Protein AF-A0A7J6SCQ2-F1 (afdb_monomer)

Foldseek 3Di:
DDDDDDDDDDDDDDDDDDPPDDDPPVPPDFPDQPQDDPDPLQQHADQLALFWDKDWDAAFDKFWAFQRLPAPPPRGHDCPDCQNVCHSVHHTDIDGDNHTTIFTADRRNRARPPRGDDCSSVVVVCVVVVVVVVVVVVVVVVVVVCVVVVVVVVPPPPPPVDDQLFKKKKKKKAADPPPAWKWKFKQDQVRDTPDTDTDRIDIDIDTDRDDHDIDIDIGDDPPPPDDRPDMDIDIDIRLVSDPLVVVCVVVVDDPVVSVVVSVVRVVVVVVVVVVVVVVVVVVVVVVVVVVVVVVVVVVVVVVVVVVVVVVVVVVVVVVVCVVVVVD

Secondary structure (DSSP, 8-state):
-----------------------TT-PPPP-----S-SSTTS-PPPP--SSPEEEEE-TT--EEE-SSS--SSTTB--SSSHHHHT-TT--PEEE--SS-EEEEE-SSS--TTTTB-SSHHHHHHHHH-HHHHHHHHHHHHHHHHHHHHHHHHTTTS------------EEEEE-SS----EEEEEE-TTS-EEEEEESSSEEEE----S-S--EEEEEEPTT--S--S--EEEEE-GGGGS-HHHHHHHHT--HHHHHHHHHHHHHHHHHHHHHHHHHHHHHHHHHHHHHHHHHHHHHHHHHHHHHHHHHHHHHHHHHHHHHHT--

InterPro domains:
  IPR009038 GOLD domain [PF01105] (192-321)
  IPR009038 GOLD domain [SM01190] (143-322)
  IPR015720 Transmembrane emp24 domain-containing protein [PTHR22811] (181-324)
  IPR042216 MitoNEET, CDGSH iron-sulfur domain [G3DSA:3.40.5.90] (44-93)

Mean predicted aligned error: 19.85 Å

Structure (mmCIF, N/CA/C/O backbone):
data_AF-A0A7J6SCQ2-F1
#
_entry.id   AF-A0A7J6SCQ2-F1
#
loop_
_atom_site.group_PDB
_atom_site.id
_atom_site.type_symbol
_atom_site.label_atom_id
_atom_site.label_alt_id
_atom_site.label_comp_id
_atom_site.label_asym_id
_atom_site.label_entity_id
_atom_site.label_seq_id
_atom_site.pdbx_PDB_ins_code
_atom_site.Cartn_x
_atom_site.Cartn_y
_atom_site.Cartn_z
_atom_site.occupancy
_atom_site.B_iso_or_equiv
_atom_site.auth_seq_id
_atom_site.auth_comp_id
_atom_site.auth_asym_id
_atom_site.auth_atom_id
_atom_site.pdbx_PDB_model_num
ATOM 1 N N . MET A 1 1 ? 75.388 2.394 -52.347 1.00 36.31 1 MET A N 1
ATOM 2 C CA . MET A 1 1 ? 75.751 2.614 -50.927 1.00 36.31 1 MET A CA 1
ATOM 3 C C . MET A 1 1 ? 74.432 2.572 -50.159 1.00 36.31 1 MET A C 1
ATOM 5 O O . MET A 1 1 ? 73.534 3.301 -50.547 1.00 36.31 1 MET A O 1
ATOM 9 N N . LEU A 1 2 ? 74.126 1.508 -49.404 1.00 27.62 2 LEU A N 1
ATOM 10 C CA . LEU A 1 2 ? 74.609 1.205 -48.037 1.00 27.62 2 LEU A CA 1
ATOM 11 C C . LEU A 1 2 ? 74.143 2.298 -47.049 1.00 27.62 2 LEU A C 1
ATOM 13 O O . LEU A 1 2 ? 74.552 3.438 -47.217 1.00 27.62 2 LEU A O 1
ATOM 17 N N . SER A 1 3 ? 73.126 2.046 -46.206 1.00 26.42 3 SER A N 1
ATOM 18 C CA . SER A 1 3 ? 73.150 1.342 -44.887 1.00 26.42 3 SER A CA 1
ATOM 19 C C . SER A 1 3 ? 73.540 2.312 -43.749 1.00 26.42 3 SER A C 1
ATOM 21 O O . SER A 1 3 ? 74.344 3.198 -43.996 1.00 26.42 3 SER A O 1
ATOM 23 N N . SER A 1 4 ? 73.024 2.294 -42.509 1.00 32.03 4 SER A N 1
ATOM 24 C CA . SER A 1 4 ? 72.241 1.329 -41.691 1.00 32.03 4 SER A CA 1
ATOM 25 C C . SER A 1 4 ? 71.175 2.099 -40.861 1.00 32.03 4 SER A C 1
ATOM 27 O O . SER A 1 4 ? 71.305 3.308 -40.729 1.00 32.03 4 SER A O 1
ATOM 29 N N . ALA A 1 5 ? 70.068 1.585 -40.296 1.00 34.22 5 ALA A N 1
ATOM 30 C CA . ALA A 1 5 ? 69.619 0.263 -39.812 1.00 34.22 5 ALA A CA 1
ATOM 31 C C . ALA A 1 5 ? 69.888 -0.048 -38.309 1.00 34.22 5 ALA A C 1
ATOM 33 O O . ALA A 1 5 ? 70.857 -0.718 -37.969 1.00 34.22 5 ALA A O 1
ATOM 34 N N . VAL A 1 6 ? 68.960 0.394 -37.436 1.00 33.56 6 VAL A N 1
ATOM 35 C CA . VAL A 1 6 ? 68.843 0.207 -35.958 1.00 33.56 6 VAL A CA 1
ATOM 36 C C . VAL A 1 6 ? 67.336 0.389 -35.613 1.00 33.56 6 VAL A C 1
ATOM 38 O O . VAL A 1 6 ? 66.765 1.339 -36.133 1.00 33.56 6 VAL A O 1
ATOM 41 N N . GLN A 1 7 ? 66.516 -0.423 -34.909 1.00 30.47 7 GLN A N 1
ATOM 42 C CA . GLN A 1 7 ? 66.582 -1.656 -34.077 1.00 30.47 7 GLN A CA 1
ATOM 43 C C . GLN A 1 7 ? 66.988 -1.472 -32.585 1.00 30.47 7 GLN A C 1
ATOM 45 O O . GLN A 1 7 ? 67.939 -0.766 -32.311 1.00 30.47 7 GLN A O 1
ATOM 50 N N . LYS A 1 8 ? 66.355 -2.087 -31.559 1.00 32.25 8 LYS A N 1
ATOM 51 C CA . LYS A 1 8 ? 65.315 -3.150 -31.507 1.00 32.25 8 LYS A CA 1
ATOM 52 C C . LYS A 1 8 ? 64.613 -3.228 -30.124 1.00 32.25 8 LYS A C 1
ATOM 54 O O . LYS A 1 8 ? 65.230 -2.909 -29.116 1.00 32.25 8 LYS A O 1
ATOM 59 N N . SER A 1 9 ? 63.445 -3.891 -30.075 1.00 29.12 9 SER A N 1
ATOM 60 C CA . SER A 1 9 ? 62.796 -4.477 -28.867 1.00 29.12 9 SER A CA 1
ATOM 61 C C . SER A 1 9 ? 62.125 -3.495 -27.870 1.00 29.12 9 SER A C 1
ATOM 63 O O . SER A 1 9 ? 62.408 -2.308 -27.905 1.00 29.12 9 SER A O 1
ATOM 65 N N . GLY A 1 10 ? 61.180 -3.908 -27.006 1.00 28.00 10 GLY A N 1
ATOM 66 C CA . GLY A 1 10 ? 60.766 -5.276 -26.637 1.00 28.00 10 GLY A CA 1
ATOM 67 C C . GLY A 1 10 ? 59.254 -5.571 -26.668 1.00 28.00 10 GLY A C 1
ATOM 68 O O . GLY A 1 10 ? 58.428 -4.694 -26.891 1.00 28.00 10 GLY A O 1
ATOM 69 N N . ARG A 1 11 ? 58.901 -6.857 -26.493 1.00 30.25 11 ARG A N 1
ATOM 70 C CA . ARG A 1 11 ? 57.540 -7.422 -26.642 1.00 30.25 11 ARG A CA 1
ATOM 71 C C . ARG A 1 11 ? 57.027 -8.053 -25.340 1.00 30.25 11 ARG A C 1
ATOM 73 O O . ARG A 1 11 ? 57.797 -8.783 -24.707 1.00 30.25 11 ARG A O 1
ATOM 80 N N . ARG A 1 12 ? 55.710 -7.965 -25.101 1.00 26.78 12 ARG A N 1
ATOM 81 C CA . ARG A 1 12 ? 54.734 -9.082 -24.909 1.00 26.78 12 ARG A CA 1
ATOM 82 C C . ARG A 1 12 ? 53.367 -8.479 -24.513 1.00 26.78 12 ARG A C 1
ATOM 84 O O . ARG A 1 12 ? 53.344 -7.519 -23.762 1.00 26.78 12 ARG A O 1
ATOM 91 N N . ALA A 1 13 ? 52.249 -8.782 -25.177 1.00 27.69 13 ALA A N 1
ATOM 92 C CA . ALA A 1 13 ? 51.517 -10.053 -25.323 1.00 27.69 13 ALA A CA 1
ATOM 93 C C . ALA A 1 13 ? 50.650 -10.408 -24.095 1.00 27.69 13 ALA A C 1
ATOM 95 O O . ALA A 1 13 ? 51.159 -10.522 -22.985 1.00 27.69 13 ALA A O 1
ATOM 96 N N . LEU A 1 14 ? 49.348 -10.607 -24.345 1.00 41.22 14 LEU A N 1
ATOM 97 C CA . LEU A 1 14 ? 48.354 -11.215 -23.442 1.00 41.22 14 LEU A CA 1
ATOM 98 C C . LEU A 1 14 ? 48.833 -12.623 -23.021 1.00 41.22 14 LEU A C 1
ATOM 100 O O . LEU A 1 14 ? 49.466 -13.288 -23.848 1.00 41.22 14 LEU A O 1
ATOM 104 N N . PRO A 1 15 ? 48.577 -13.087 -21.780 1.00 41.19 15 PRO A N 1
ATOM 105 C CA . PRO A 1 15 ? 47.226 -13.468 -21.324 1.00 41.19 15 PRO A CA 1
ATOM 106 C C . PRO A 1 15 ? 46.933 -12.963 -19.874 1.00 41.19 15 PRO A C 1
ATOM 108 O O . PRO A 1 15 ? 47.751 -12.255 -19.301 1.00 41.19 15 PRO A O 1
ATOM 111 N N . ASN A 1 16 ? 45.772 -13.144 -19.229 1.00 31.19 16 ASN A N 1
ATOM 112 C CA . ASN A 1 16 ? 45.038 -14.391 -18.987 1.00 31.19 16 ASN A CA 1
ATOM 113 C C . ASN A 1 16 ? 43.530 -14.210 -18.772 1.00 31.19 16 ASN A C 1
ATOM 115 O O . ASN A 1 16 ? 43.047 -13.187 -18.293 1.00 31.19 16 ASN A O 1
ATOM 119 N N . THR A 1 17 ? 42.807 -15.295 -19.042 1.00 36.09 17 THR A N 1
ATOM 120 C CA . THR A 1 17 ? 41.452 -15.539 -18.549 1.00 36.09 17 THR A CA 1
ATOM 121 C C . THR A 1 17 ? 41.415 -15.590 -17.023 1.00 36.09 17 THR A C 1
ATOM 123 O O . THR A 1 17 ? 42.149 -16.372 -16.420 1.00 36.09 17 THR A O 1
ATOM 126 N N . VAL A 1 18 ? 40.449 -14.904 -16.411 1.00 31.86 18 VAL A N 1
ATOM 127 C CA . VAL A 1 18 ? 39.809 -15.415 -15.191 1.00 31.86 18 VAL A CA 1
ATOM 128 C C . VAL A 1 18 ? 38.404 -15.843 -15.583 1.00 31.86 18 VAL A C 1
ATOM 130 O O . VAL A 1 18 ? 37.484 -15.030 -15.655 1.00 31.86 18 VAL A O 1
ATOM 133 N N . ALA A 1 19 ? 38.247 -17.134 -15.870 1.00 36.12 19 ALA A N 1
ATOM 134 C CA . ALA A 1 19 ? 36.935 -17.759 -15.939 1.00 36.12 19 ALA A CA 1
ATOM 135 C C . ALA A 1 19 ? 36.387 -17.851 -14.507 1.00 36.12 19 ALA A C 1
ATOM 137 O O . ALA A 1 19 ? 36.566 -18.858 -13.826 1.00 36.12 19 ALA A O 1
ATOM 138 N N . ALA A 1 20 ? 35.780 -16.759 -14.031 1.00 29.84 20 ALA A N 1
ATOM 139 C CA . ALA A 1 20 ? 35.126 -16.723 -12.732 1.00 29.84 20 ALA A CA 1
ATOM 140 C C . ALA A 1 20 ? 34.006 -17.774 -12.715 1.00 29.84 20 ALA A C 1
ATOM 142 O O . ALA A 1 20 ? 33.051 -17.711 -13.491 1.00 29.84 20 ALA A O 1
ATOM 143 N N . THR A 1 21 ? 34.193 -18.779 -11.866 1.00 28.75 21 THR A N 1
ATOM 144 C CA . THR A 1 21 ? 33.375 -19.984 -11.743 1.00 28.75 21 THR A CA 1
ATOM 145 C C . THR A 1 21 ? 31.885 -19.686 -11.566 1.00 28.75 21 THR A C 1
ATOM 147 O O . THR A 1 21 ? 31.488 -18.709 -10.932 1.00 28.75 21 THR A O 1
ATOM 150 N N . ARG A 1 22 ? 31.040 -20.577 -12.105 1.00 43.97 22 ARG A N 1
ATOM 151 C CA . ARG A 1 22 ? 29.577 -20.548 -11.934 1.00 43.97 22 ARG A CA 1
ATOM 152 C C . ARG A 1 22 ? 29.218 -20.618 -10.442 1.00 43.97 22 ARG A C 1
ATOM 154 O O . ARG A 1 22 ? 29.199 -21.701 -9.868 1.00 43.97 22 ARG A O 1
ATOM 161 N N . GLY A 1 23 ? 28.891 -19.480 -9.834 1.00 27.52 23 GLY A N 1
ATOM 162 C CA . GLY A 1 23 ? 28.237 -19.409 -8.527 1.00 27.52 23 GLY A CA 1
ATOM 163 C C . GLY A 1 23 ? 26.740 -19.146 -8.690 1.00 27.52 23 GLY A C 1
ATOM 164 O O . GLY A 1 23 ? 26.361 -18.210 -9.393 1.00 27.52 23 GLY A O 1
ATOM 165 N N . LEU A 1 24 ? 25.882 -19.923 -8.015 1.00 38.22 24 LEU A N 1
ATOM 166 C CA . LEU A 1 24 ? 24.413 -19.796 -8.116 1.00 38.22 24 LEU A CA 1
ATOM 167 C C . LEU A 1 24 ? 23.849 -18.454 -7.595 1.00 38.22 24 LEU A C 1
ATOM 169 O O . LEU A 1 24 ? 22.668 -18.180 -7.774 1.00 38.22 24 LEU A O 1
ATOM 173 N N . PHE A 1 25 ? 24.689 -17.600 -7.006 1.00 32.56 25 PHE A N 1
ATOM 174 C CA . PHE A 1 25 ? 24.323 -16.271 -6.504 1.00 32.56 25 PHE A CA 1
ATOM 175 C C . PHE A 1 25 ? 24.851 -15.113 -7.364 1.00 32.56 25 PHE A C 1
ATOM 177 O O . PHE A 1 25 ? 24.757 -13.956 -6.962 1.00 32.56 25 PHE A O 1
ATOM 184 N N . ALA A 1 26 ? 25.332 -15.386 -8.584 1.00 31.30 26 ALA A N 1
ATOM 185 C CA . ALA A 1 26 ? 25.653 -14.364 -9.587 1.00 31.30 26 ALA A CA 1
ATOM 186 C C . ALA A 1 26 ? 24.394 -13.719 -10.220 1.00 31.30 26 ALA A C 1
ATOM 188 O O . ALA A 1 26 ? 24.348 -13.452 -11.423 1.00 31.30 26 ALA A O 1
ATOM 189 N N . ALA A 1 27 ? 23.367 -13.446 -9.408 1.00 35.09 27 ALA A N 1
ATOM 190 C CA . ALA A 1 27 ? 22.278 -12.563 -9.790 1.00 35.09 27 ALA A CA 1
ATOM 191 C C . ALA A 1 27 ? 22.877 -11.182 -10.089 1.00 35.09 27 ALA A C 1
ATOM 193 O O . ALA A 1 27 ? 23.564 -10.594 -9.253 1.00 35.09 27 ALA A O 1
ATOM 194 N N . SER A 1 28 ? 22.657 -10.683 -11.306 1.00 38.16 28 SER A N 1
ATOM 195 C CA . SER A 1 28 ? 23.239 -9.425 -11.774 1.00 38.16 28 SER A CA 1
ATOM 196 C C . SER A 1 28 ? 22.957 -8.294 -10.786 1.00 38.16 28 SER A C 1
ATOM 198 O O . SER A 1 28 ? 21.786 -7.975 -10.562 1.00 38.16 28 SER A O 1
ATOM 200 N N . ALA A 1 29 ? 24.014 -7.683 -10.237 1.00 31.41 29 ALA A N 1
ATOM 201 C CA . ALA A 1 29 ? 23.892 -6.556 -9.317 1.00 31.41 29 ALA A CA 1
ATOM 202 C C . ALA A 1 29 ? 22.931 -5.506 -9.909 1.00 31.41 29 ALA A C 1
ATOM 204 O O . ALA A 1 29 ? 23.067 -5.160 -11.092 1.00 31.41 29 ALA A O 1
ATOM 205 N N . PRO A 1 30 ? 21.924 -5.047 -9.144 1.00 34.50 30 PRO A N 1
ATOM 206 C CA . PRO A 1 30 ? 20.822 -4.295 -9.713 1.00 34.50 30 PRO A CA 1
ATOM 207 C C . PRO A 1 30 ? 21.333 -2.995 -10.326 1.00 34.50 30 PRO A C 1
ATOM 209 O O . PRO A 1 30 ? 21.949 -2.171 -9.648 1.00 34.50 30 PRO A O 1
ATOM 212 N N . ARG A 1 31 ? 20.999 -2.755 -11.600 1.00 40.28 31 ARG A N 1
ATOM 213 C CA . ARG A 1 31 ? 20.938 -1.373 -12.083 1.00 40.28 31 ARG A CA 1
ATOM 214 C C . ARG A 1 31 ? 19.703 -0.768 -11.430 1.00 40.28 31 ARG A C 1
ATOM 216 O O . ARG A 1 31 ? 18.595 -0.890 -11.952 1.00 40.28 31 ARG A O 1
ATOM 223 N N . PHE A 1 32 ? 19.917 -0.183 -10.254 1.00 39.66 32 PHE A N 1
ATOM 224 C CA . PHE A 1 32 ? 18.983 0.722 -9.593 1.00 39.66 32 PHE A CA 1
ATOM 225 C C . PHE A 1 32 ? 18.386 1.693 -10.623 1.00 39.66 32 PHE A C 1
ATOM 227 O O . PHE A 1 32 ? 19.050 2.041 -11.603 1.00 39.66 32 PHE A O 1
ATOM 234 N N . THR A 1 33 ? 17.141 2.126 -10.417 1.00 41.12 33 THR A N 1
ATOM 235 C CA . THR A 1 33 ? 16.379 2.950 -11.372 1.00 41.12 33 THR A CA 1
ATOM 236 C C . THR A 1 33 ? 16.841 4.413 -11.392 1.00 41.12 33 THR A C 1
ATOM 238 O O . THR A 1 33 ? 16.084 5.327 -11.065 1.00 41.12 33 THR A O 1
ATOM 241 N N . TRP A 1 34 ? 18.101 4.614 -11.780 1.00 44.00 34 TRP A N 1
ATOM 242 C CA . TRP A 1 34 ? 18.684 5.894 -12.158 1.00 44.00 34 TRP A CA 1
ATOM 243 C C . TRP A 1 34 ? 18.185 6.252 -13.556 1.00 44.00 34 TRP A C 1
ATOM 245 O O . TRP A 1 34 ? 18.655 5.704 -14.554 1.00 44.00 34 TRP A O 1
ATOM 255 N N . THR A 1 35 ? 17.193 7.135 -13.614 1.00 45.34 35 THR A N 1
ATOM 256 C CA . THR A 1 35 ? 16.597 7.602 -14.874 1.00 45.34 35 THR A CA 1
ATOM 257 C C . THR A 1 35 ? 16.962 9.043 -15.214 1.00 45.34 35 THR A C 1
ATOM 259 O O . THR A 1 35 ? 16.499 9.554 -16.232 1.00 45.34 35 THR A O 1
ATOM 262 N N . GLU A 1 36 ? 17.804 9.671 -14.392 1.00 50.94 36 GLU A N 1
ATOM 263 C CA . GLU A 1 36 ? 18.348 11.003 -14.630 1.00 50.94 36 GLU A CA 1
ATOM 264 C C . GLU A 1 36 ? 19.812 10.958 -15.069 1.00 50.94 36 GLU A C 1
ATOM 266 O O . GLU A 1 36 ? 20.551 9.996 -14.843 1.00 50.94 36 GLU A O 1
ATOM 271 N N . ILE A 1 37 ? 20.169 12.030 -15.764 1.00 54.91 37 ILE A N 1
ATOM 272 C CA . ILE A 1 37 ? 21.407 12.269 -16.490 1.00 54.91 37 ILE A CA 1
ATOM 273 C C . ILE A 1 37 ? 22.557 12.417 -15.480 1.00 54.91 37 ILE A C 1
ATOM 275 O O . ILE A 1 37 ? 22.647 13.431 -14.797 1.00 54.91 37 ILE A O 1
ATOM 279 N N . TRP A 1 38 ? 23.448 11.424 -15.382 1.00 56.44 38 TRP A N 1
ATOM 280 C CA . TRP A 1 38 ? 24.645 11.519 -14.522 1.00 56.44 38 TRP A CA 1
ATOM 281 C C . TRP A 1 38 ? 25.698 12.491 -15.079 1.00 56.44 38 TRP A C 1
ATOM 283 O O . TRP A 1 38 ? 26.480 13.062 -14.322 1.00 56.44 38 TRP A O 1
ATOM 293 N N . TRP A 1 39 ? 25.710 12.679 -16.399 1.00 61.69 39 TRP A N 1
ATOM 294 C CA . TRP A 1 39 ? 26.566 13.608 -17.138 1.00 61.69 39 TRP A CA 1
ATOM 295 C C . TRP A 1 39 ? 25.795 14.052 -18.377 1.00 61.69 39 TRP A C 1
ATOM 297 O O . TRP A 1 39 ? 25.185 13.214 -19.035 1.00 61.69 39 TRP A O 1
ATOM 307 N N . GLU A 1 40 ? 25.847 15.338 -18.720 1.00 68.38 40 GLU A N 1
ATOM 308 C CA . GLU A 1 40 ? 25.022 15.989 -19.758 1.00 68.38 40 GLU A CA 1
ATOM 309 C C . GLU A 1 40 ? 25.049 15.312 -21.147 1.00 68.38 40 GLU A C 1
ATOM 311 O O . GLU A 1 40 ? 24.148 15.498 -21.960 1.00 68.38 40 GLU A O 1
ATOM 316 N N . HIS A 1 41 ? 26.065 14.491 -21.420 1.00 74.00 41 HIS A N 1
ATOM 317 C CA . HIS A 1 41 ? 26.255 13.788 -22.689 1.00 74.00 41 HIS A CA 1
ATOM 318 C C . HIS A 1 41 ? 25.718 12.339 -22.707 1.00 74.00 41 HIS A C 1
ATOM 320 O O . HIS A 1 41 ? 25.829 11.673 -23.738 1.00 74.00 41 HIS A O 1
ATOM 326 N N . ASP A 1 42 ? 25.157 11.822 -21.604 1.00 76.81 42 ASP A N 1
ATOM 327 C CA . ASP A 1 42 ? 24.606 10.457 -21.560 1.00 76.81 42 ASP A CA 1
ATOM 328 C C . ASP A 1 42 ? 23.277 10.371 -22.352 1.00 76.81 42 ASP A C 1
ATOM 330 O O . ASP A 1 42 ? 22.363 11.173 -22.134 1.00 76.81 42 ASP A O 1
ATOM 334 N N . PRO A 1 43 ? 23.116 9.410 -23.284 1.00 78.62 43 PRO A N 1
ATOM 335 C CA . PRO A 1 43 ? 22.019 9.434 -24.249 1.00 78.62 43 PRO A CA 1
ATOM 336 C C . PRO A 1 43 ? 20.677 9.001 -23.639 1.00 78.62 43 PRO A C 1
ATOM 338 O O . PRO A 1 43 ? 20.420 7.817 -23.395 1.00 78.62 43 PRO A O 1
ATOM 341 N N . THR A 1 44 ? 19.775 9.964 -23.443 1.00 81.88 44 THR A N 1
ATOM 342 C CA . THR A 1 44 ? 18.452 9.755 -22.833 1.00 81.88 44 THR A CA 1
ATOM 343 C C . THR A 1 44 ? 17.432 9.159 -23.818 1.00 81.88 44 THR A C 1
ATOM 345 O O . THR A 1 44 ? 17.129 9.761 -24.851 1.00 81.88 44 THR A O 1
ATOM 348 N N . PRO A 1 45 ? 16.872 7.958 -23.559 1.00 88.62 45 PRO A N 1
ATOM 349 C CA . PRO A 1 45 ? 15.890 7.358 -24.454 1.00 88.62 45 PRO A CA 1
ATOM 350 C C . PRO A 1 45 ? 14.510 7.993 -24.255 1.00 88.62 45 PRO A C 1
ATOM 352 O O . PRO A 1 45 ? 14.024 8.121 -23.124 1.00 88.62 45 PRO A O 1
ATOM 355 N N . LYS A 1 46 ? 13.835 8.318 -25.362 1.00 89.12 46 LYS A N 1
ATOM 356 C CA . LYS A 1 46 ? 12.460 8.820 -25.345 1.00 89.12 46 LYS A CA 1
ATOM 357 C C . LYS A 1 46 ? 11.534 7.761 -24.736 1.00 89.12 46 LYS A C 1
ATOM 359 O O . LYS A 1 46 ? 11.622 6.574 -25.053 1.00 89.12 46 LYS A O 1
ATOM 364 N N . VAL A 1 47 ? 10.619 8.178 -23.865 1.00 90.56 47 VAL A N 1
ATOM 365 C CA . VAL A 1 47 ? 9.547 7.292 -23.395 1.00 90.56 47 VAL A CA 1
ATOM 366 C C . VAL A 1 47 ? 8.542 7.124 -24.531 1.00 90.56 47 VAL A C 1
ATOM 368 O O . VAL A 1 47 ? 7.922 8.099 -24.944 1.00 90.56 47 VAL A O 1
ATOM 371 N N . ALA A 1 48 ? 8.376 5.894 -25.025 1.00 91.75 48 ALA A N 1
ATOM 372 C CA . ALA A 1 48 ? 7.309 5.574 -25.972 1.00 91.75 48 ALA A CA 1
ATOM 373 C C . ALA A 1 48 ? 5.959 5.454 -25.245 1.00 91.75 48 ALA A C 1
ATOM 375 O O . ALA A 1 48 ? 4.978 6.067 -25.647 1.00 91.75 48 ALA A O 1
ATOM 376 N N . GLN A 1 49 ? 5.931 4.710 -24.133 1.00 90.94 49 GLN A N 1
ATOM 377 C CA . GLN A 1 49 ? 4.791 4.645 -23.214 1.00 90.94 49 GLN A CA 1
ATOM 378 C C . GLN A 1 49 ? 5.212 4.138 -21.824 1.00 90.94 49 GLN A C 1
ATOM 380 O O . GLN A 1 49 ? 6.237 3.472 -21.667 1.00 90.94 49 GLN A O 1
ATOM 385 N N . TYR A 1 50 ? 4.371 4.385 -20.819 1.00 89.62 50 TYR A N 1
ATOM 386 C CA . TYR A 1 50 ? 4.572 3.957 -19.427 1.00 89.62 50 TYR A CA 1
ATOM 387 C C . TYR A 1 50 ? 4.030 2.547 -19.101 1.00 89.62 50 TYR A C 1
ATOM 389 O O . TYR A 1 50 ? 3.953 2.156 -17.938 1.00 89.62 50 TYR A O 1
ATOM 397 N N . ARG A 1 51 ? 3.666 1.751 -20.114 1.00 91.88 51 ARG A N 1
ATOM 398 C CA . ARG A 1 51 ? 3.115 0.387 -19.975 1.00 91.88 51 ARG A CA 1
ATOM 399 C C . ARG A 1 51 ? 3.946 -0.619 -20.795 1.00 91.88 51 ARG A C 1
ATOM 401 O O . ARG A 1 51 ? 4.619 -0.204 -21.743 1.00 91.88 51 ARG A O 1
ATOM 408 N N . PRO A 1 52 ? 3.956 -1.924 -20.463 1.00 94.56 52 PRO A N 1
ATOM 409 C CA . PRO A 1 52 ? 4.579 -2.925 -21.327 1.00 94.56 52 PRO A CA 1
ATOM 410 C C . PRO A 1 52 ? 3.904 -2.984 -22.703 1.00 94.56 52 PRO A C 1
ATOM 412 O O . PRO A 1 52 ? 2.708 -2.724 -22.823 1.00 94.56 52 PRO A O 1
ATOM 415 N N . TYR A 1 53 ? 4.662 -3.372 -23.726 1.00 94.75 53 TYR A N 1
ATOM 416 C CA . TYR A 1 53 ? 4.099 -3.876 -24.978 1.00 94.75 53 TYR A CA 1
ATOM 417 C C . TYR A 1 53 ? 3.886 -5.385 -24.851 1.00 94.75 53 TYR A C 1
ATOM 419 O O . TYR A 1 53 ? 4.806 -6.104 -24.455 1.00 94.75 53 TYR A O 1
ATOM 427 N N . VAL A 1 54 ? 2.681 -5.852 -25.172 1.00 95.75 54 VAL A N 1
ATOM 428 C CA . VAL A 1 54 ? 2.340 -7.278 -25.231 1.00 95.75 54 VAL A CA 1
ATOM 429 C C . VAL A 1 54 ? 2.638 -7.768 -26.645 1.00 95.75 54 VAL A C 1
ATOM 431 O O . VAL A 1 54 ? 2.099 -7.216 -27.602 1.00 95.75 54 VAL A O 1
ATOM 434 N N . CYS A 1 55 ? 3.502 -8.772 -26.801 1.00 94.00 55 CYS A N 1
ATOM 435 C CA . CYS A 1 55 ? 3.819 -9.337 -28.114 1.00 94.00 55 CYS A CA 1
ATOM 436 C C . CYS A 1 55 ? 3.923 -10.862 -28.051 1.00 94.00 55 CYS A C 1
ATOM 438 O O . CYS A 1 55 ? 4.561 -11.408 -27.150 1.00 94.00 55 CYS A O 1
ATOM 440 N N . THR A 1 56 ? 3.344 -11.542 -29.037 1.00 96.19 56 THR A N 1
ATOM 441 C CA . THR A 1 56 ? 3.599 -12.965 -29.292 1.00 96.19 56 THR A CA 1
ATOM 442 C C . THR A 1 56 ? 4.948 -13.115 -29.989 1.00 96.19 56 THR A C 1
ATOM 444 O O . THR A 1 56 ? 5.258 -12.353 -30.905 1.00 96.19 56 THR A O 1
ATOM 447 N N . VAL A 1 57 ? 5.756 -14.078 -29.547 1.00 96.06 57 VAL A N 1
ATOM 448 C CA . VAL A 1 57 ? 7.074 -14.382 -30.119 1.00 96.06 57 VAL A CA 1
ATOM 449 C C . VAL A 1 57 ? 7.238 -15.876 -30.398 1.00 96.06 57 VAL A C 1
ATOM 451 O O . VAL A 1 57 ? 6.577 -16.709 -29.776 1.00 96.06 57 VAL A O 1
ATOM 454 N N . GLU A 1 58 ? 8.120 -16.214 -31.334 1.00 96.62 58 GLU A N 1
ATOM 455 C CA . GLU A 1 58 ? 8.382 -17.579 -31.815 1.00 96.62 58 GLU A CA 1
ATOM 456 C C . GLU A 1 58 ? 9.800 -18.013 -31.414 1.00 96.62 58 GLU A C 1
ATOM 458 O O . GLU A 1 58 ? 10.732 -17.227 -31.579 1.00 96.62 58 GLU A O 1
ATOM 463 N N . SER A 1 59 ? 9.972 -19.233 -30.884 1.00 95.75 59 SER A N 1
ATOM 464 C CA . SER A 1 59 ? 11.274 -19.739 -30.399 1.00 95.75 59 SER A CA 1
ATOM 465 C C . SER A 1 59 ? 12.362 -19.673 -31.482 1.00 95.75 59 SER A C 1
ATOM 467 O O . SER A 1 59 ? 12.086 -19.899 -32.659 1.00 95.75 59 SER A O 1
ATOM 469 N N . GLY A 1 60 ? 13.590 -19.312 -31.094 1.00 93.31 60 GLY A N 1
ATOM 470 C CA . GLY A 1 60 ? 14.748 -19.203 -31.994 1.00 93.31 60 GLY A CA 1
ATOM 471 C C . GLY A 1 60 ? 14.701 -18.040 -32.999 1.00 93.31 60 GLY A C 1
ATOM 472 O O . GLY A 1 60 ? 15.677 -17.796 -33.709 1.00 93.31 60 GLY A O 1
ATOM 473 N N . LYS A 1 61 ? 13.600 -17.282 -33.072 1.00 96.06 61 LYS A N 1
ATOM 474 C CA . LYS A 1 61 ? 13.477 -16.134 -33.977 1.00 96.06 61 LYS A CA 1
ATOM 475 C C . LYS A 1 61 ? 14.167 -14.906 -33.389 1.00 96.06 61 LYS A C 1
ATOM 477 O O . LYS A 1 61 ? 13.881 -14.481 -32.272 1.00 96.06 61 LYS A O 1
ATOM 482 N N . VAL A 1 62 ? 15.072 -14.306 -34.158 1.00 95.56 62 VAL A N 1
ATOM 483 C CA . VAL A 1 62 ? 15.852 -13.143 -33.716 1.00 95.56 62 VAL A CA 1
ATOM 484 C C . VAL A 1 62 ? 15.028 -11.860 -33.845 1.00 95.56 62 VAL A C 1
ATOM 486 O O . VAL A 1 62 ? 14.698 -11.437 -34.952 1.00 95.56 62 VAL A O 1
ATOM 489 N N . TYR A 1 63 ? 14.752 -11.198 -32.721 1.00 95.50 63 TYR A N 1
ATOM 490 C CA . TYR A 1 63 ? 14.066 -9.905 -32.671 1.00 95.50 63 TYR A CA 1
ATOM 491 C C . TYR A 1 63 ? 15.035 -8.758 -32.344 1.00 95.50 63 TYR A C 1
ATOM 493 O O . TYR A 1 63 ? 16.014 -8.924 -31.612 1.00 95.50 63 TYR A O 1
ATOM 501 N N . TRP A 1 64 ? 14.726 -7.559 -32.847 1.00 95.31 64 TRP A N 1
ATOM 502 C CA . TRP A 1 64 ? 15.500 -6.336 -32.610 1.00 95.31 64 TRP A CA 1
ATOM 503 C C . TRP A 1 64 ? 14.652 -5.289 -31.885 1.00 95.31 64 TRP A C 1
ATOM 505 O O . TRP A 1 64 ? 13.760 -4.672 -32.466 1.00 95.31 64 TRP A O 1
ATOM 515 N N . TRP A 1 65 ? 14.928 -5.088 -30.597 1.00 95.88 65 TRP A N 1
ATOM 516 C CA . TRP A 1 65 ? 14.186 -4.165 -29.735 1.00 95.88 65 TRP A CA 1
ATOM 517 C C . TRP A 1 65 ? 14.698 -2.723 -29.853 1.00 95.88 65 TRP A C 1
ATOM 519 O O . TRP A 1 65 ? 15.906 -2.459 -29.785 1.00 95.88 65 TRP A O 1
ATOM 529 N N . CYS A 1 66 ? 13.763 -1.777 -29.991 1.00 95.19 66 CYS A N 1
ATOM 530 C CA . CYS A 1 66 ? 14.044 -0.346 -30.080 1.00 95.19 66 CYS A CA 1
ATOM 531 C C . CYS A 1 66 ? 14.523 0.201 -28.729 1.00 95.19 66 CYS A C 1
ATOM 533 O O . CYS A 1 66 ? 13.749 0.255 -27.772 1.00 95.19 66 CYS A O 1
ATOM 535 N N . ALA A 1 67 ? 15.778 0.661 -28.676 1.00 92.00 67 ALA A N 1
ATOM 536 C CA . ALA A 1 67 ? 16.384 1.211 -27.463 1.00 92.00 67 ALA A CA 1
ATOM 537 C C . ALA A 1 67 ? 16.155 2.721 -27.257 1.00 92.00 67 ALA A C 1
ATOM 539 O O . ALA A 1 67 ? 16.038 3.145 -26.114 1.00 92.00 67 ALA A O 1
ATOM 540 N N . CYS A 1 68 ? 16.062 3.532 -28.323 1.00 91.38 68 CYS A N 1
ATOM 541 C CA . CYS A 1 68 ? 15.915 4.994 -28.189 1.00 91.38 68 CYS A CA 1
ATOM 542 C C . CYS A 1 68 ? 14.466 5.470 -27.971 1.00 91.38 68 CYS A C 1
ATOM 544 O O . CYS A 1 68 ? 14.260 6.629 -27.631 1.00 91.38 68 CYS A O 1
ATOM 546 N N . GLY A 1 69 ? 13.468 4.602 -28.185 1.00 91.94 69 GLY A N 1
ATOM 547 C CA . GLY A 1 69 ? 12.043 4.925 -28.010 1.00 91.94 69 GLY A CA 1
ATOM 548 C C . GLY A 1 69 ? 11.361 5.662 -29.165 1.00 91.94 69 GLY A C 1
ATOM 549 O O . GLY A 1 69 ? 10.172 5.935 -29.077 1.00 91.94 69 GLY A O 1
ATOM 550 N N . GLU A 1 70 ? 12.074 5.954 -30.254 1.00 92.00 70 GLU A N 1
ATOM 551 C CA . GLU A 1 70 ? 11.548 6.748 -31.380 1.00 92.00 70 GLU A CA 1
ATOM 552 C C . GLU A 1 70 ? 11.013 5.915 -32.552 1.00 92.00 70 GLU A C 1
ATOM 554 O O . GLU A 1 70 ? 10.424 6.479 -33.468 1.00 92.00 70 GLU A O 1
ATOM 559 N N . SER A 1 71 ? 11.217 4.591 -32.542 1.00 94.94 71 SER A N 1
ATOM 560 C CA . SER A 1 71 ? 10.659 3.702 -33.573 1.00 94.94 71 SER A CA 1
ATOM 561 C C . SER A 1 71 ? 9.135 3.802 -33.610 1.00 94.94 71 SER A C 1
ATOM 563 O O . SER A 1 71 ? 8.499 3.809 -32.552 1.00 94.94 71 SER A O 1
ATOM 565 N N . LYS A 1 72 ? 8.553 3.819 -34.812 1.00 93.00 72 LYS A N 1
ATOM 566 C CA . LYS A 1 72 ? 7.099 3.762 -35.022 1.00 93.00 72 LYS A CA 1
ATOM 567 C C . LYS A 1 72 ? 6.518 2.377 -34.711 1.00 93.00 72 LYS A C 1
ATOM 569 O O . LYS A 1 72 ? 5.403 2.284 -34.209 1.00 93.00 72 LYS A O 1
ATOM 574 N N . THR A 1 73 ? 7.268 1.300 -34.956 1.00 93.50 73 THR A N 1
ATOM 575 C CA . THR A 1 73 ? 6.815 -0.099 -34.811 1.00 93.50 73 THR A CA 1
ATOM 576 C C . THR A 1 73 ? 7.154 -0.691 -33.437 1.00 93.50 73 THR A C 1
ATOM 578 O O . THR A 1 73 ? 7.677 -1.801 -33.325 1.00 93.50 73 THR A O 1
ATOM 581 N N . GLN A 1 74 ? 6.885 0.056 -32.358 1.00 93.00 74 GLN A N 1
ATOM 582 C CA . GLN A 1 74 ? 7.189 -0.393 -30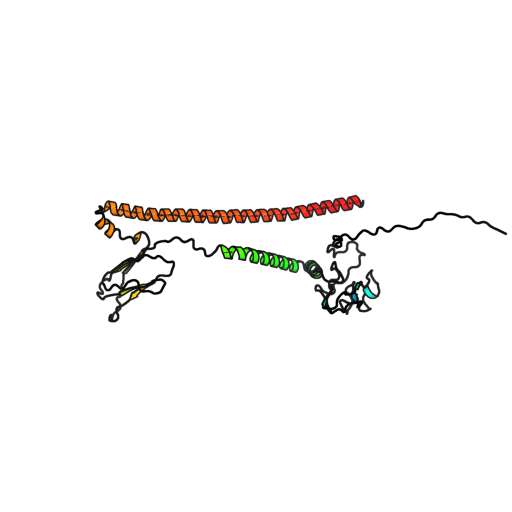.992 1.00 93.00 74 GLN A CA 1
ATOM 583 C C . GLN A 1 74 ? 6.566 -1.770 -30.677 1.00 93.00 74 GLN A C 1
ATOM 585 O O . GLN A 1 74 ? 5.421 -2.017 -31.049 1.00 93.00 74 GLN A O 1
ATOM 590 N N . PRO A 1 75 ? 7.283 -2.661 -29.960 1.00 95.12 75 PRO A N 1
ATOM 591 C CA . PRO A 1 75 ? 8.570 -2.441 -29.288 1.00 95.12 75 PRO A CA 1
ATOM 592 C C . PRO A 1 75 ? 9.808 -2.613 -30.194 1.00 95.12 75 PRO A C 1
ATOM 594 O O . PRO A 1 75 ? 10.938 -2.471 -29.714 1.00 95.12 75 PRO A O 1
ATOM 597 N N . TRP A 1 76 ? 9.614 -2.928 -31.475 1.00 95.38 76 TRP A N 1
ATOM 598 C CA . TRP A 1 76 ? 10.658 -3.293 -32.433 1.00 95.38 76 TRP A CA 1
ATOM 599 C C . TRP A 1 76 ? 11.284 -2.084 -33.142 1.00 95.38 76 TRP A C 1
ATOM 601 O O . TRP A 1 76 ? 10.885 -0.936 -32.942 1.00 95.38 76 TRP A O 1
ATOM 611 N N . VAL A 1 77 ? 12.331 -2.337 -33.927 1.00 94.62 77 VAL A N 1
ATOM 612 C CA . VAL A 1 77 ? 13.045 -1.341 -34.742 1.00 94.62 77 VAL A CA 1
ATOM 613 C C . VAL A 1 77 ? 12.378 -1.190 -36.115 1.00 94.62 77 VAL A C 1
ATOM 615 O O . VAL A 1 77 ? 12.048 -2.182 -36.755 1.00 94.62 77 VAL A O 1
ATOM 618 N N . ASP A 1 78 ? 12.224 0.052 -36.577 1.00 90.69 78 ASP A N 1
ATOM 619 C CA . ASP A 1 78 ? 11.529 0.448 -37.814 1.00 90.69 78 ASP A CA 1
ATOM 620 C C . ASP A 1 78 ? 12.468 0.873 -38.958 1.00 90.69 78 ASP A C 1
ATOM 622 O O . ASP A 1 78 ? 12.030 1.482 -39.929 1.00 90.69 78 ASP A O 1
ATOM 626 N N . GLY A 1 79 ? 13.776 0.650 -38.825 1.00 89.31 79 GLY A N 1
ATOM 627 C CA . GLY A 1 79 ? 14.787 1.134 -39.773 1.00 89.31 79 GLY A CA 1
ATOM 628 C C . GLY A 1 79 ? 15.125 2.628 -39.641 1.00 89.31 79 GLY A C 1
ATOM 629 O O . GLY A 1 79 ? 16.271 3.006 -39.889 1.00 89.31 79 GLY A O 1
ATOM 630 N N . HIS A 1 80 ? 14.192 3.465 -39.178 1.00 91.06 80 HIS A N 1
ATOM 631 C CA . HIS A 1 80 ? 14.320 4.928 -39.165 1.00 91.06 80 HIS A CA 1
ATOM 632 C C . HIS A 1 80 ? 14.749 5.534 -37.817 1.00 91.06 80 HIS A C 1
ATOM 634 O O . HIS A 1 80 ? 15.306 6.635 -37.814 1.00 91.06 80 HIS A O 1
ATOM 640 N N . CYS A 1 81 ? 14.534 4.852 -36.684 1.00 90.75 81 CYS A N 1
ATOM 641 C CA . CYS A 1 81 ? 14.941 5.341 -35.359 1.00 90.75 81 CYS A CA 1
ATOM 642 C C . CYS A 1 81 ? 16.451 5.645 -35.255 1.00 90.75 81 CYS A C 1
ATOM 644 O O . CYS A 1 81 ? 17.266 4.958 -35.882 1.00 90.75 81 CYS A O 1
ATOM 646 N N . LYS A 1 82 ? 16.861 6.554 -34.347 1.00 90.69 82 LYS A N 1
ATOM 647 C CA . LYS A 1 82 ? 18.286 6.736 -33.970 1.00 90.69 82 LYS A CA 1
ATOM 648 C C . LYS A 1 82 ? 18.964 5.405 -33.631 1.00 90.69 82 LYS A C 1
ATOM 650 O O . LYS A 1 82 ? 20.109 5.167 -34.002 1.00 90.69 82 LYS A O 1
ATOM 655 N N . CYS A 1 83 ? 18.217 4.492 -33.002 1.00 90.38 83 CYS A N 1
ATOM 656 C CA . CYS A 1 83 ? 18.672 3.142 -32.685 1.00 90.38 83 CYS A CA 1
ATOM 657 C C . CYS A 1 83 ? 19.037 2.259 -33.891 1.00 90.38 83 CYS A C 1
ATOM 659 O O . CYS A 1 83 ? 19.851 1.357 -33.731 1.00 90.38 83 CYS A O 1
ATOM 661 N N . SER A 1 84 ? 18.465 2.502 -35.070 1.00 91.75 84 SER A N 1
ATOM 662 C CA . SER A 1 84 ? 18.764 1.789 -36.316 1.00 91.75 84 SER A CA 1
ATOM 663 C C . SER A 1 84 ? 19.993 2.398 -36.983 1.00 91.75 84 SER A C 1
ATOM 665 O O . SER A 1 84 ? 20.973 1.706 -37.259 1.00 91.75 84 SER A O 1
ATOM 667 N N . LYS A 1 85 ? 19.976 3.729 -37.121 1.00 90.75 85 LYS A N 1
ATOM 668 C CA . LYS A 1 85 ? 21.054 4.535 -37.706 1.00 90.75 85 LYS A CA 1
ATOM 669 C C . LYS A 1 85 ? 22.341 4.571 -36.869 1.00 90.75 85 LYS A C 1
ATOM 671 O O . LYS A 1 85 ? 23.386 4.960 -37.374 1.00 90.75 85 LYS A O 1
ATOM 676 N N . ARG A 1 86 ? 22.273 4.129 -35.605 1.00 87.06 86 ARG A N 1
ATOM 677 C CA . ARG A 1 86 ? 23.357 4.142 -34.599 1.00 87.06 86 ARG A CA 1
ATOM 678 C C . ARG A 1 86 ? 23.779 5.555 -34.168 1.00 87.06 86 ARG A C 1
ATOM 680 O O . ARG A 1 86 ? 24.912 5.777 -33.748 1.00 87.06 86 ARG A O 1
ATOM 687 N N . GLU A 1 87 ? 22.841 6.494 -34.255 1.00 86.50 87 GLU A N 1
ATOM 688 C CA . GLU A 1 87 ? 22.997 7.900 -33.872 1.00 86.50 87 GLU A CA 1
ATOM 689 C C . GLU A 1 87 ? 22.835 8.085 -32.352 1.00 86.50 87 GLU A C 1
ATOM 691 O O . GLU A 1 87 ? 22.093 7.349 -31.694 1.00 86.50 87 GLU A O 1
ATOM 696 N N . GLY A 1 88 ? 23.509 9.092 -31.782 1.00 81.38 88 GLY A N 1
ATOM 697 C CA . GLY A 1 88 ? 23.353 9.467 -30.370 1.00 81.38 88 GLY A CA 1
ATOM 698 C C . GLY A 1 88 ? 23.651 8.331 -29.385 1.00 81.38 88 GLY A C 1
ATOM 699 O O . GLY A 1 88 ? 22.911 8.142 -28.430 1.00 81.38 88 GLY A O 1
ATOM 700 N N . GLY A 1 89 ? 24.665 7.502 -29.658 1.00 85.88 89 GLY A N 1
ATOM 701 C CA . GLY A 1 89 ? 25.071 6.380 -28.798 1.00 85.88 89 GLY A CA 1
ATOM 702 C C . GLY A 1 89 ? 24.121 5.171 -28.777 1.00 85.88 89 GLY A C 1
ATOM 703 O O . GLY A 1 89 ? 24.508 4.100 -28.301 1.00 85.88 89 GLY A O 1
ATOM 704 N N . PHE A 1 90 ? 22.905 5.282 -29.320 1.00 89.25 90 PHE A N 1
ATOM 705 C CA . PHE A 1 90 ? 21.925 4.198 -29.295 1.00 89.25 90 PHE A CA 1
ATOM 706 C C . PHE A 1 90 ? 22.286 3.054 -30.244 1.00 89.25 90 PHE A C 1
ATOM 708 O O . PHE A 1 90 ? 22.745 3.250 -31.366 1.00 89.25 90 PHE A O 1
ATOM 715 N N . ARG A 1 91 ? 22.010 1.823 -29.806 1.00 90.94 91 ARG A N 1
ATOM 716 C CA . ARG A 1 91 ? 22.124 0.597 -30.610 1.00 90.94 91 ARG A CA 1
ATOM 717 C C . ARG A 1 91 ? 20.899 -0.290 -30.365 1.00 90.94 91 ARG A C 1
ATOM 719 O O . ARG A 1 91 ? 20.342 -0.239 -29.264 1.00 90.94 91 ARG A O 1
ATOM 726 N N . PRO A 1 92 ? 20.453 -1.092 -31.345 1.00 92.81 92 PRO A N 1
ATOM 727 C CA . PRO A 1 92 ? 19.291 -1.951 -31.174 1.00 92.81 92 PRO A CA 1
ATOM 728 C C . PRO A 1 92 ? 19.694 -3.184 -30.355 1.00 92.81 92 PRO A C 1
ATOM 730 O O . PRO A 1 92 ? 20.808 -3.693 -30.502 1.00 92.81 92 PRO A O 1
ATOM 733 N N . ARG A 1 93 ? 18.815 -3.681 -29.478 1.00 92.69 93 ARG A N 1
ATOM 734 C CA . ARG A 1 93 ? 19.117 -4.895 -28.695 1.00 92.69 93 ARG A CA 1
ATOM 735 C C . ARG A 1 93 ? 18.621 -6.129 -29.443 1.00 92.69 93 ARG A C 1
ATOM 737 O O . ARG A 1 93 ? 17.415 -6.249 -29.651 1.00 92.69 93 ARG A O 1
ATOM 744 N N . ARG A 1 94 ? 19.537 -7.038 -29.809 1.00 94.81 94 ARG A N 1
ATOM 745 C CA . ARG A 1 94 ? 19.187 -8.414 -30.199 1.00 94.81 94 ARG A CA 1
ATOM 746 C C . ARG A 1 94 ? 18.523 -9.093 -29.006 1.00 94.81 94 ARG A C 1
ATOM 748 O O . ARG A 1 94 ? 19.013 -8.973 -27.883 1.00 94.81 94 ARG A O 1
ATOM 755 N N . TRP A 1 95 ? 17.438 -9.806 -29.259 1.00 94.81 95 TRP A N 1
ATOM 756 C CA . TRP A 1 95 ? 16.781 -10.662 -28.285 1.00 94.81 95 TRP A CA 1
ATOM 757 C C . TRP A 1 95 ? 16.201 -11.884 -28.983 1.00 94.81 95 TRP A C 1
ATOM 759 O O . TRP A 1 95 ? 15.755 -11.797 -30.125 1.00 94.81 95 TRP A O 1
ATOM 769 N N . GLU A 1 96 ? 16.236 -13.018 -28.301 1.00 95.88 96 GLU A N 1
ATOM 770 C CA . GLU A 1 96 ? 15.950 -14.323 -28.881 1.00 95.88 96 GLU A CA 1
ATOM 771 C C . GLU A 1 96 ? 15.208 -15.148 -27.824 1.00 95.88 96 GLU A C 1
ATOM 773 O O . GLU A 1 96 ? 15.731 -15.317 -26.718 1.00 95.88 96 GLU A O 1
ATOM 778 N N . PRO A 1 97 ? 13.966 -15.579 -28.089 1.00 94.56 97 PRO A N 1
ATOM 779 C CA . PRO A 1 97 ? 13.188 -16.359 -27.145 1.00 94.56 97 PRO A CA 1
ATOM 780 C C . PRO A 1 97 ? 13.598 -17.832 -27.185 1.00 94.56 97 PRO A C 1
ATOM 782 O O . PRO A 1 97 ? 13.608 -18.468 -28.236 1.00 94.56 97 PRO A O 1
ATOM 785 N N . GLU A 1 98 ? 13.820 -18.402 -26.008 1.00 93.19 98 GLU A N 1
ATOM 786 C CA . GLU A 1 98 ? 13.976 -19.847 -25.818 1.00 93.19 98 GLU A CA 1
ATOM 787 C C . GLU A 1 98 ? 12.660 -20.602 -26.097 1.00 93.19 98 GLU A C 1
ATOM 789 O O . GLU A 1 98 ? 12.651 -21.693 -26.667 1.00 93.19 98 GLU A O 1
ATOM 794 N N . HIS A 1 99 ? 11.515 -19.993 -25.768 1.00 94.12 99 HIS A N 1
ATOM 795 C CA . HIS A 1 99 ? 10.181 -20.573 -25.952 1.00 94.12 99 HIS A CA 1
ATOM 796 C C . HIS A 1 99 ? 9.222 -19.581 -26.613 1.00 94.12 99 HIS A C 1
ATOM 798 O O . HIS A 1 99 ? 9.220 -18.392 -26.281 1.00 94.12 99 HIS A O 1
ATOM 804 N N . SER A 1 100 ? 8.364 -20.090 -27.497 1.00 96.31 100 SER A N 1
ATOM 805 C CA . SER A 1 100 ? 7.271 -19.334 -28.107 1.00 96.31 100 SER A CA 1
ATOM 806 C C . SER A 1 100 ? 6.183 -18.943 -27.096 1.00 96.31 100 SER A C 1
ATOM 808 O O . SER A 1 100 ? 6.046 -19.544 -26.029 1.00 96.31 100 SER A O 1
ATOM 810 N N . GLY A 1 101 ? 5.386 -17.934 -27.447 1.00 95.50 101 GLY A N 1
ATOM 811 C CA . GLY A 1 101 ? 4.227 -17.476 -26.677 1.00 95.50 101 GLY A CA 1
ATOM 812 C C . GLY A 1 101 ? 4.223 -15.968 -26.432 1.00 95.50 101 GLY A C 1
ATOM 813 O O . GLY A 1 101 ? 5.019 -15.222 -26.997 1.00 95.50 101 GLY A O 1
ATOM 814 N N . VAL A 1 102 ? 3.311 -15.502 -25.579 1.00 95.88 102 VAL A N 1
ATOM 815 C CA . VAL A 1 102 ? 3.187 -14.076 -25.235 1.00 95.88 102 VAL A CA 1
ATOM 816 C C . VAL A 1 102 ? 4.306 -13.653 -24.276 1.00 95.88 102 VAL A C 1
ATOM 818 O O . VAL A 1 102 ? 4.613 -14.354 -23.307 1.00 95.88 102 VAL A O 1
ATOM 821 N N . ARG A 1 103 ? 4.923 -12.496 -24.532 1.00 94.38 103 ARG A N 1
ATOM 822 C CA . ARG A 1 103 ? 5.944 -11.866 -23.683 1.00 94.38 103 ARG A CA 1
ATOM 823 C C . ARG A 1 103 ? 5.698 -10.359 -23.553 1.00 94.38 103 ARG A C 1
ATOM 825 O O . ARG A 1 103 ? 5.088 -9.733 -24.420 1.00 94.38 103 ARG A O 1
ATOM 832 N N . LEU A 1 104 ? 6.173 -9.788 -22.444 1.00 95.19 104 LEU A N 1
ATOM 833 C CA . LEU A 1 104 ? 6.034 -8.367 -22.117 1.00 95.19 104 LEU A CA 1
ATOM 834 C C . LEU A 1 104 ? 7.359 -7.630 -22.345 1.00 95.19 104 LEU A C 1
ATOM 836 O O . LEU A 1 104 ? 8.372 -7.944 -21.713 1.00 95.19 104 LEU A O 1
ATOM 840 N N . PHE A 1 105 ? 7.340 -6.620 -23.213 1.00 95.12 105 PHE A N 1
ATOM 841 C CA . PHE A 1 105 ? 8.507 -5.813 -23.574 1.00 95.12 105 PHE A CA 1
ATOM 842 C C . PHE A 1 105 ? 8.441 -4.405 -22.985 1.00 95.12 105 PHE A C 1
ATOM 844 O O . PHE A 1 105 ? 7.375 -3.805 -22.844 1.00 95.12 105 PHE A O 1
ATOM 851 N N . CYS A 1 106 ? 9.600 -3.846 -22.647 1.00 92.94 106 CYS A N 1
ATOM 852 C CA . CYS A 1 106 ? 9.699 -2.545 -22.001 1.00 92.94 106 CYS A CA 1
ATOM 853 C C . CYS A 1 106 ? 9.330 -1.388 -22.953 1.00 92.94 106 CYS A C 1
ATOM 855 O O . CYS A 1 106 ? 10.019 -1.143 -23.953 1.00 92.94 106 CYS A O 1
ATOM 857 N N . GLY A 1 107 ? 8.270 -0.644 -22.612 1.00 91.31 107 GLY A N 1
ATOM 858 C CA . GLY A 1 107 ? 7.851 0.570 -23.323 1.00 91.31 107 GLY A CA 1
ATOM 859 C C . GLY A 1 107 ? 8.580 1.842 -22.874 1.00 91.31 107 GLY A C 1
ATOM 860 O O . GLY A 1 107 ? 8.886 2.699 -23.701 1.00 91.31 107 GLY A O 1
ATOM 861 N N . CYS A 1 108 ? 8.947 1.938 -21.590 1.00 89.81 108 CYS A N 1
ATOM 862 C CA . CYS A 1 108 ? 9.535 3.152 -21.003 1.00 89.81 108 CYS A CA 1
ATOM 863 C C . CYS A 1 108 ? 11.042 3.341 -21.287 1.00 89.81 108 CYS A C 1
ATOM 865 O O . CYS A 1 108 ? 11.625 4.364 -20.914 1.00 89.81 108 CYS A O 1
ATOM 867 N N . LYS A 1 109 ? 11.659 2.319 -21.902 1.00 90.75 109 LYS A N 1
ATOM 868 C CA . LYS A 1 109 ? 13.081 2.188 -22.276 1.00 90.75 109 LYS A CA 1
ATOM 869 C C . LYS A 1 109 ? 14.103 2.228 -21.128 1.00 90.75 109 LYS A C 1
ATOM 871 O O . LYS A 1 109 ? 15.301 2.243 -21.385 1.00 90.75 109 LYS A O 1
ATOM 876 N N . SER A 1 110 ? 13.643 2.147 -19.877 1.00 83.19 110 SER A N 1
ATOM 877 C CA . SER A 1 110 ? 14.492 2.163 -18.669 1.00 83.19 110 SER A CA 1
ATOM 878 C C . SER A 1 110 ? 14.240 0.990 -17.707 1.00 83.19 110 SER A C 1
ATOM 880 O O . SER A 1 110 ? 14.652 1.041 -16.553 1.00 83.19 110 SER A O 1
ATOM 882 N N . CYS A 1 111 ? 13.583 -0.087 -18.152 1.00 84.25 111 CYS A N 1
ATOM 883 C CA . CYS A 1 111 ? 13.454 -1.311 -17.352 1.00 84.25 111 CYS A CA 1
ATOM 884 C C . CYS A 1 111 ? 14.836 -1.953 -17.151 1.00 84.25 111 CYS A C 1
ATOM 886 O O . CYS A 1 111 ? 15.591 -2.075 -18.119 1.00 84.25 111 CYS A O 1
ATOM 888 N N . PHE A 1 112 ? 15.161 -2.413 -15.941 1.00 80.12 112 PHE A N 1
ATOM 889 C CA . PHE 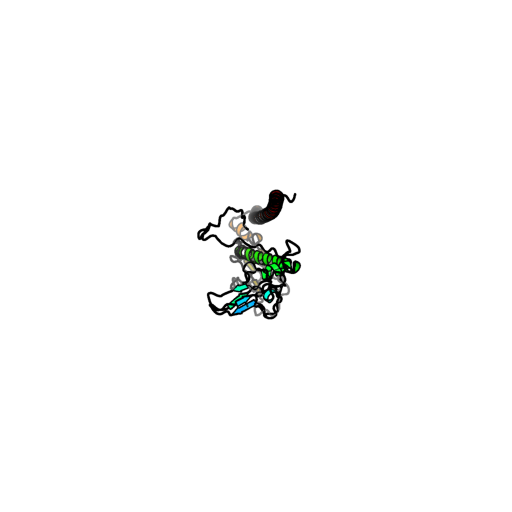A 1 112 ? 16.469 -3.024 -15.653 1.00 80.12 112 PHE A CA 1
ATOM 890 C C . PHE A 1 112 ? 16.758 -4.228 -16.571 1.00 80.12 112 PHE A C 1
ATOM 892 O O . PHE A 1 112 ? 17.829 -4.301 -17.173 1.00 80.12 112 PHE A O 1
ATOM 899 N N . SER A 1 113 ? 15.771 -5.104 -16.775 1.00 83.19 113 SER A N 1
ATOM 900 C CA . SER A 1 113 ? 15.867 -6.280 -17.652 1.00 83.19 113 SER A CA 1
ATOM 901 C C . SER A 1 113 ? 15.620 -5.991 -19.145 1.00 83.19 113 SER A C 1
ATOM 903 O O . SER A 1 113 ? 15.332 -6.915 -19.906 1.00 83.19 113 SER A O 1
ATOM 905 N N . SER A 1 114 ? 15.716 -4.728 -19.597 1.00 83.94 114 SER A N 1
ATOM 906 C CA . SER A 1 114 ? 15.440 -4.350 -20.996 1.00 83.94 114 SER A CA 1
ATOM 907 C C . SER A 1 114 ? 16.193 -5.261 -21.985 1.00 83.94 114 SER A C 1
ATOM 909 O O . S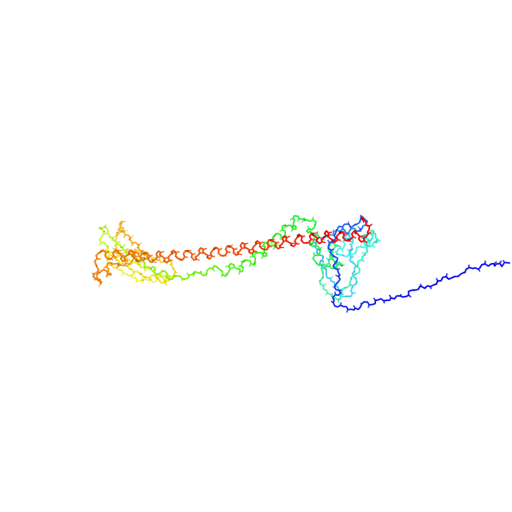ER A 1 114 ? 17.426 -5.320 -21.943 1.00 83.94 114 SER A O 1
ATOM 911 N N . PRO A 1 115 ? 15.493 -5.943 -22.906 1.00 91.44 115 PRO A N 1
ATOM 912 C CA . PRO A 1 115 ? 14.217 -5.522 -23.487 1.00 91.44 115 PRO A CA 1
ATOM 913 C C . PRO A 1 115 ? 12.947 -6.007 -22.771 1.00 91.44 115 PRO A C 1
ATOM 915 O O . PRO A 1 115 ? 11.873 -5.493 -23.086 1.00 91.44 115 PRO A O 1
ATOM 918 N N . THR A 1 116 ? 13.025 -6.954 -21.831 1.00 90.88 116 THR A N 1
ATOM 919 C CA . THR A 1 116 ? 11.831 -7.473 -21.139 1.00 90.88 116 THR A CA 1
ATOM 920 C C . THR A 1 116 ? 11.292 -6.471 -20.115 1.00 90.88 116 THR A C 1
ATOM 922 O O . THR A 1 116 ? 11.980 -5.534 -19.698 1.00 90.88 116 THR A O 1
ATOM 925 N N . TRP A 1 117 ? 10.031 -6.640 -19.724 1.00 90.50 117 TRP A N 1
ATOM 926 C CA . TRP A 1 117 ? 9.386 -5.846 -18.681 1.00 90.50 117 TRP A CA 1
ATOM 927 C C . TRP A 1 117 ? 9.501 -6.506 -17.300 1.00 90.50 117 TRP A C 1
ATOM 929 O O . TRP A 1 117 ? 9.289 -7.706 -17.163 1.00 90.50 117 TRP A O 1
ATOM 939 N N . ASN A 1 118 ? 9.784 -5.698 -16.276 1.00 86.00 118 ASN A N 1
ATOM 940 C CA . ASN A 1 118 ? 9.951 -6.123 -14.881 1.00 86.00 118 ASN A CA 1
ATOM 941 C C . ASN A 1 118 ? 9.311 -5.138 -13.877 1.00 86.00 118 ASN A C 1
ATOM 943 O O . ASN A 1 118 ? 9.883 -4.843 -12.832 1.00 86.00 118 ASN A O 1
ATOM 947 N N . GLY A 1 119 ? 8.191 -4.507 -14.239 1.00 83.06 119 GLY A N 1
ATOM 948 C CA . GLY A 1 119 ? 7.597 -3.421 -13.448 1.00 83.06 119 GLY A CA 1
ATOM 949 C C . GLY A 1 119 ? 8.258 -2.046 -13.632 1.00 83.06 119 GLY A C 1
ATOM 950 O O . GLY A 1 119 ? 7.598 -1.037 -13.407 1.00 83.06 119 GLY A O 1
ATOM 951 N N . GLY A 1 120 ? 9.490 -1.952 -14.156 1.00 85.06 120 GLY A N 1
ATOM 952 C CA . GLY A 1 120 ? 10.233 -0.685 -14.318 1.00 85.06 120 GLY A CA 1
ATOM 953 C C . GLY A 1 120 ? 9.599 0.395 -15.219 1.00 85.06 120 GLY A C 1
ATOM 954 O O . GLY A 1 120 ? 10.089 1.521 -15.282 1.00 85.06 120 GLY A O 1
ATOM 955 N N . CYS A 1 121 ? 8.497 0.098 -15.919 1.00 87.56 121 CYS A N 1
ATOM 956 C CA . CYS A 1 121 ? 7.672 1.138 -16.552 1.00 87.56 121 CYS A CA 1
ATOM 957 C C . CYS A 1 121 ? 6.800 1.902 -15.541 1.00 87.56 121 CYS A C 1
ATOM 959 O O . CYS A 1 121 ? 6.597 3.101 -15.710 1.00 87.56 121 CYS A O 1
ATOM 961 N N . PHE A 1 122 ? 6.328 1.230 -14.487 1.00 86.44 122 PHE A N 1
ATOM 962 C CA . PHE A 1 122 ? 5.467 1.805 -13.454 1.00 86.44 122 PHE A CA 1
ATOM 963 C C . PHE A 1 122 ? 6.246 2.702 -12.482 1.00 86.44 122 PHE A C 1
ATOM 965 O O . PHE A 1 122 ? 5.782 3.783 -12.136 1.00 86.44 122 PHE A O 1
ATOM 972 N N . THR A 1 123 ? 7.478 2.335 -12.117 1.00 83.19 123 THR A N 1
ATOM 973 C CA . THR A 1 123 ? 8.348 3.226 -11.328 1.00 83.19 123 THR A CA 1
ATOM 974 C C . THR A 1 123 ? 8.687 4.508 -12.092 1.00 83.19 123 THR A C 1
ATOM 976 O O . THR A 1 123 ? 8.576 5.596 -11.531 1.00 83.19 123 THR A O 1
ATOM 979 N N . LYS A 1 124 ? 8.993 4.412 -13.396 1.00 84.12 124 LYS A N 1
ATOM 980 C CA . LYS A 1 124 ? 9.201 5.592 -14.256 1.00 84.12 124 LYS A CA 1
ATOM 981 C C . LYS A 1 124 ? 7.917 6.415 -14.454 1.00 84.12 124 LYS A C 1
ATOM 983 O O . LYS A 1 124 ? 8.002 7.631 -14.595 1.00 84.12 124 LYS A O 1
ATOM 988 N N . TRP A 1 125 ? 6.734 5.790 -14.412 1.00 88.44 125 TRP A N 1
ATOM 989 C CA . TRP A 1 125 ? 5.459 6.517 -14.375 1.00 88.44 125 TRP A CA 1
ATOM 990 C C . TRP A 1 125 ? 5.329 7.354 -13.100 1.00 88.44 125 TRP A C 1
ATOM 992 O O . TRP A 1 125 ? 5.118 8.558 -13.209 1.00 88.44 125 TRP A O 1
ATOM 1002 N N . MET A 1 126 ? 5.542 6.762 -11.920 1.00 83.31 126 MET A N 1
ATOM 1003 C CA . MET A 1 126 ? 5.488 7.492 -10.645 1.00 83.31 126 MET A CA 1
ATOM 1004 C C . MET A 1 126 ? 6.517 8.632 -10.582 1.00 83.31 126 MET A C 1
ATOM 1006 O O . MET A 1 126 ? 6.180 9.714 -10.116 1.00 83.31 126 MET A O 1
ATOM 1010 N N . GLN A 1 127 ? 7.730 8.436 -11.122 1.00 79.50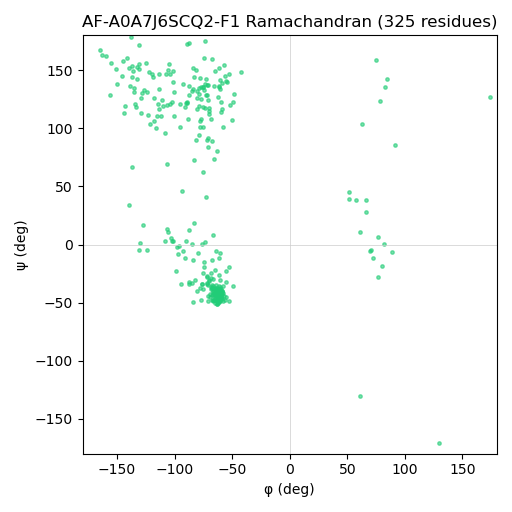 127 GLN A N 1
ATOM 1011 C CA . GLN A 1 127 ? 8.726 9.511 -11.276 1.00 79.50 127 GLN A CA 1
ATOM 1012 C C . GLN A 1 127 ? 8.205 10.662 -12.158 1.00 79.50 127 GLN A C 1
ATOM 1014 O O . GLN A 1 127 ? 8.346 11.823 -11.796 1.00 79.50 127 GLN A O 1
ATOM 1019 N N . SER A 1 128 ? 7.569 10.353 -13.294 1.00 82.19 128 SER A N 1
ATOM 1020 C CA . SER A 1 128 ? 7.012 11.369 -14.208 1.00 82.19 128 SER A CA 1
ATOM 1021 C C . SER A 1 128 ? 5.718 12.043 -13.724 1.00 82.19 128 SER A C 1
ATOM 1023 O O . SER A 1 128 ? 5.351 13.092 -14.241 1.00 82.19 128 SER A O 1
ATOM 1025 N N . ASN A 1 129 ? 5.004 11.430 -12.776 1.00 84.00 129 ASN A N 1
ATOM 1026 C CA . ASN A 1 129 ? 3.702 11.871 -12.274 1.00 84.00 129 ASN A CA 1
ATOM 1027 C C . ASN A 1 129 ? 3.670 11.750 -10.734 1.00 84.00 129 ASN A C 1
ATOM 1029 O O . ASN A 1 129 ? 2.928 10.916 -10.204 1.00 84.00 129 ASN A O 1
ATOM 1033 N N . PRO A 1 130 ? 4.465 12.553 -9.995 1.00 81.56 130 PRO A N 1
ATOM 1034 C CA . PRO A 1 130 ? 4.681 12.359 -8.559 1.00 81.56 130 PRO A CA 1
ATOM 1035 C C . PRO A 1 130 ? 3.386 12.408 -7.740 1.00 81.56 130 PRO A C 1
ATOM 1037 O O . PRO A 1 130 ? 3.190 11.555 -6.880 1.00 81.56 130 PRO A O 1
ATOM 1040 N N . ALA A 1 131 ? 2.455 13.316 -8.055 1.00 81.62 131 ALA A N 1
ATOM 1041 C CA . ALA A 1 131 ? 1.150 13.385 -7.389 1.00 81.62 131 ALA A CA 1
ATOM 1042 C C . ALA A 1 131 ? 0.315 12.099 -7.579 1.00 81.62 131 ALA A C 1
ATOM 1044 O O . ALA A 1 131 ? -0.264 11.585 -6.623 1.00 81.62 131 ALA A O 1
ATOM 1045 N N . GLY A 1 132 ? 0.309 11.525 -8.788 1.00 83.81 132 GLY A N 1
ATOM 1046 C CA . GLY A 1 132 ? -0.348 10.241 -9.062 1.00 83.81 132 GLY A CA 1
ATOM 1047 C C . GLY A 1 132 ? 0.326 9.067 -8.342 1.00 83.81 132 GLY A C 1
ATOM 1048 O O . GLY A 1 132 ? -0.358 8.174 -7.845 1.00 83.81 132 GLY A O 1
ATOM 1049 N N . GLY A 1 133 ? 1.657 9.101 -8.222 1.00 81.81 133 GLY A N 1
ATOM 1050 C CA . GLY A 1 133 ? 2.423 8.150 -7.413 1.00 81.81 133 GLY A CA 1
ATOM 1051 C C . GLY A 1 133 ? 2.103 8.241 -5.917 1.00 81.81 133 GLY A C 1
ATOM 1052 O O . GLY A 1 133 ? 1.913 7.212 -5.277 1.00 81.81 133 GLY A O 1
ATOM 1053 N N . MET A 1 134 ? 1.973 9.453 -5.365 1.00 81.06 134 MET A N 1
ATOM 1054 C CA . MET A 1 134 ? 1.594 9.673 -3.961 1.00 81.06 134 MET A CA 1
ATOM 1055 C C . MET A 1 134 ? 0.200 9.111 -3.656 1.00 81.06 134 MET A C 1
ATOM 1057 O O . MET A 1 134 ? 0.054 8.345 -2.705 1.00 81.06 134 MET A O 1
ATOM 1061 N N . VAL A 1 135 ? -0.800 9.421 -4.492 1.00 88.44 135 VAL A N 1
ATOM 1062 C CA . VAL A 1 135 ? -2.169 8.892 -4.344 1.00 88.44 135 VAL A CA 1
ATOM 1063 C C . VAL A 1 135 ? -2.186 7.364 -4.449 1.00 88.44 135 VAL A C 1
ATOM 1065 O O . VAL A 1 135 ? -2.822 6.706 -3.628 1.00 88.44 135 VAL A O 1
ATOM 1068 N N . TYR A 1 136 ? -1.442 6.783 -5.399 1.00 87.31 136 TYR A N 1
ATOM 1069 C CA . TYR A 1 136 ? -1.312 5.328 -5.525 1.00 87.31 136 TYR A CA 1
ATOM 1070 C C . TYR A 1 136 ? -0.700 4.685 -4.270 1.00 87.31 136 TYR A C 1
ATOM 1072 O O . TYR A 1 136 ? -1.249 3.717 -3.747 1.00 87.31 136 TYR A O 1
ATOM 1080 N N . CYS A 1 137 ? 0.413 5.224 -3.762 1.00 86.56 137 CYS A N 1
ATOM 1081 C CA . CYS A 1 137 ? 1.079 4.694 -2.571 1.00 86.56 137 CYS A CA 1
ATOM 1082 C C . CYS A 1 137 ? 0.202 4.813 -1.317 1.00 86.56 137 CYS A C 1
ATOM 1084 O O . CYS A 1 137 ? 0.146 3.869 -0.529 1.00 86.56 137 CYS A O 1
ATOM 1086 N N . PHE A 1 138 ? -0.520 5.927 -1.154 1.00 86.06 138 PHE A N 1
ATOM 1087 C CA . PHE A 1 138 ? -1.472 6.109 -0.058 1.00 86.06 138 PHE A CA 1
ATOM 1088 C C . PHE A 1 138 ? -2.625 5.099 -0.139 1.00 86.06 138 PHE A C 1
ATOM 1090 O O . PHE A 1 138 ? -2.895 4.401 0.835 1.00 86.06 138 PHE A O 1
ATOM 1097 N N . ALA A 1 139 ? -3.252 4.951 -1.311 1.00 87.44 139 ALA A N 1
ATOM 1098 C CA . ALA A 1 139 ? -4.336 3.992 -1.517 1.00 87.44 139 ALA A CA 1
ATOM 1099 C C . ALA A 1 139 ? -3.880 2.538 -1.292 1.00 87.44 139 ALA A C 1
ATOM 1101 O O . ALA A 1 139 ? -4.593 1.766 -0.652 1.00 87.44 139 ALA A O 1
ATOM 1102 N N . ALA A 1 140 ? -2.681 2.170 -1.756 1.00 85.81 140 ALA A N 1
ATOM 1103 C CA . ALA A 1 140 ? -2.112 0.840 -1.541 1.00 85.81 140 ALA A CA 1
ATOM 1104 C C . ALA A 1 140 ? -1.839 0.555 -0.052 1.00 85.81 140 ALA A C 1
ATOM 1106 O O . ALA A 1 140 ? -2.183 -0.521 0.437 1.00 85.81 140 ALA A O 1
ATOM 1107 N N . ALA A 1 141 ? -1.275 1.523 0.681 1.00 84.06 141 ALA A N 1
ATOM 1108 C CA . ALA A 1 141 ? -1.047 1.406 2.121 1.00 84.06 141 ALA A CA 1
ATOM 1109 C C . ALA A 1 141 ? -2.364 1.330 2.912 1.00 84.06 141 ALA A C 1
ATOM 1111 O O . ALA A 1 141 ? -2.489 0.498 3.810 1.00 84.06 141 ALA A O 1
ATOM 1112 N N . PHE A 1 142 ? -3.362 2.140 2.543 1.00 83.25 142 PHE A N 1
ATOM 1113 C CA . PHE A 1 142 ? -4.689 2.121 3.155 1.00 83.25 142 PHE A CA 1
ATOM 1114 C C . PHE A 1 142 ? -5.389 0.774 2.937 1.00 83.25 142 PHE A C 1
ATOM 1116 O O . PHE A 1 142 ? -5.806 0.155 3.909 1.00 83.25 142 PHE A O 1
ATOM 1123 N N . CYS A 1 143 ? -5.420 0.265 1.698 1.00 76.81 143 CYS A N 1
ATOM 1124 C CA . CYS A 1 143 ? -6.011 -1.041 1.389 1.00 76.81 143 CYS A CA 1
ATOM 1125 C C . CYS A 1 143 ? -5.311 -2.190 2.134 1.00 76.81 143 CYS A C 1
ATOM 1127 O O . CYS A 1 143 ? -5.975 -3.113 2.603 1.00 76.81 143 CYS A O 1
ATOM 1129 N N . PHE A 1 144 ? -3.981 -2.136 2.276 1.00 76.88 144 PHE A N 1
ATOM 1130 C CA . PHE A 1 144 ? -3.238 -3.121 3.064 1.00 76.88 144 PHE A CA 1
ATOM 1131 C C . PHE A 1 144 ? -3.610 -3.044 4.554 1.00 76.88 144 PHE A C 1
ATOM 1133 O O . PHE A 1 144 ? -3.951 -4.063 5.150 1.00 76.88 144 PHE A O 1
ATOM 1140 N N . GLY A 1 145 ? -3.625 -1.840 5.137 1.00 72.00 145 GLY A N 1
ATOM 1141 C CA . GLY A 1 145 ? -4.008 -1.621 6.535 1.00 72.00 145 GLY A CA 1
ATOM 1142 C C . GLY A 1 145 ? -5.444 -2.053 6.844 1.00 72.00 145 GLY A C 1
ATOM 1143 O O . GLY A 1 145 ? -5.672 -2.745 7.834 1.00 72.00 145 GLY A O 1
ATOM 1144 N N . THR A 1 146 ? -6.409 -1.729 5.976 1.00 68.44 146 THR A N 1
ATOM 1145 C CA . THR A 1 146 ? -7.807 -2.150 6.154 1.00 68.44 146 THR A CA 1
ATOM 1146 C C . THR A 1 146 ? -7.979 -3.659 6.025 1.00 68.44 146 THR A C 1
ATOM 1148 O O . THR A 1 146 ? -8.696 -4.243 6.827 1.00 68.44 146 THR A O 1
ATOM 1151 N N . VAL A 1 147 ? -7.307 -4.325 5.076 1.00 65.94 147 VAL A N 1
ATOM 1152 C CA . VAL A 1 147 ? -7.410 -5.792 4.915 1.00 65.94 147 VAL A CA 1
ATOM 1153 C C . VAL A 1 147 ? -6.725 -6.548 6.060 1.00 65.94 147 VAL A C 1
ATOM 1155 O O . VAL A 1 147 ? -7.188 -7.624 6.439 1.00 65.94 147 VAL A O 1
ATOM 1158 N N . VAL A 1 148 ? -5.657 -5.994 6.644 1.00 62.53 148 VAL A N 1
ATOM 1159 C CA . VAL A 1 148 ? -5.013 -6.561 7.840 1.00 62.53 148 VAL A CA 1
ATOM 1160 C C . VAL A 1 148 ? -5.898 -6.376 9.080 1.00 62.53 148 VAL A C 1
ATOM 1162 O O . VAL A 1 148 ? -6.164 -7.356 9.771 1.00 62.53 148 VAL A O 1
ATOM 1165 N N . 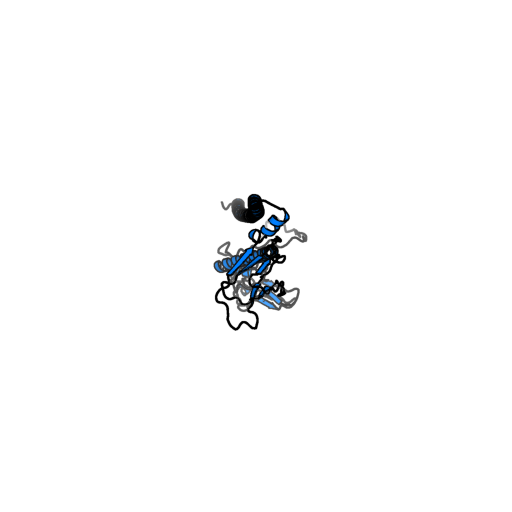ASN A 1 149 ? -6.426 -5.172 9.325 1.00 57.03 149 ASN A N 1
ATOM 1166 C CA . ASN A 1 149 ? -7.242 -4.883 10.515 1.00 57.03 149 ASN A CA 1
ATOM 1167 C C . ASN A 1 149 ? -8.678 -5.444 10.440 1.00 57.03 149 ASN A C 1
ATOM 1169 O O . ASN A 1 149 ? -9.284 -5.729 11.472 1.00 57.03 149 ASN A O 1
ATOM 1173 N N . ALA A 1 150 ? -9.229 -5.671 9.242 1.00 53.91 150 ALA A N 1
ATOM 1174 C CA . ALA A 1 150 ? -10.524 -6.342 9.088 1.00 53.91 150 ALA A CA 1
ATOM 1175 C C . ALA A 1 150 ? -10.509 -7.769 9.666 1.00 53.91 150 ALA A C 1
ATOM 1177 O O . ALA A 1 150 ? -11.522 -8.225 10.189 1.00 53.91 150 ALA A O 1
ATOM 1178 N N . LYS A 1 151 ? -9.351 -8.448 9.635 1.00 50.53 151 LYS A N 1
ATOM 1179 C CA . LYS A 1 151 ? -9.171 -9.778 10.238 1.00 50.53 151 LYS A CA 1
ATOM 1180 C C . LYS A 1 151 ? -9.073 -9.773 11.765 1.00 50.53 151 LYS A C 1
ATOM 1182 O O . LYS A 1 151 ? -9.173 -10.844 12.350 1.00 50.53 151 LYS A O 1
ATOM 1187 N N . THR A 1 152 ? -8.857 -8.618 12.398 1.00 47.28 152 THR A N 1
ATOM 1188 C CA . THR A 1 152 ? -8.882 -8.490 13.866 1.00 47.28 152 THR A CA 1
ATOM 1189 C C . THR A 1 152 ? -10.250 -8.052 14.388 1.00 47.28 152 THR A C 1
ATOM 1191 O O . THR A 1 152 ? -10.661 -8.544 15.433 1.00 47.28 152 THR A O 1
ATOM 1194 N N . LEU A 1 153 ? -11.007 -7.218 13.653 1.00 44.50 153 LEU A N 1
ATOM 1195 C CA . LEU A 1 153 ? -12.392 -6.899 14.046 1.00 44.50 153 LEU A CA 1
ATOM 1196 C C . LEU A 1 153 ? -13.304 -8.135 14.011 1.00 44.50 153 LEU A C 1
ATOM 1198 O O . LEU A 1 153 ? -14.109 -8.322 14.918 1.00 44.50 153 LEU A O 1
ATOM 1202 N N . SER A 1 154 ? -13.139 -9.023 13.023 1.00 45.00 154 SER A N 1
ATOM 1203 C CA . SER A 1 154 ? -13.963 -10.234 12.858 1.00 45.00 154 SER A CA 1
ATOM 1204 C C . SER A 1 154 ? -13.805 -11.300 13.959 1.00 45.00 154 SER A C 1
ATOM 1206 O O . SER A 1 154 ? -14.283 -12.419 13.789 1.00 45.00 154 SER A O 1
ATOM 1208 N N . THR A 1 155 ? -13.092 -10.994 15.045 1.00 42.72 155 THR A N 1
ATOM 1209 C CA . THR A 1 155 ? -12.857 -11.887 16.192 1.00 42.72 155 THR A CA 1
ATOM 1210 C C . THR A 1 155 ? -13.126 -11.244 17.555 1.00 42.72 155 THR A C 1
ATOM 1212 O O . THR A 1 155 ? -13.022 -11.945 18.557 1.00 42.72 155 THR A O 1
ATOM 1215 N N . GLU A 1 156 ? -13.451 -9.946 17.623 1.00 46.16 156 GLU A N 1
ATOM 1216 C CA . GLU A 1 156 ? -13.604 -9.221 18.902 1.00 46.16 156 GLU A CA 1
ATOM 1217 C C . GLU A 1 156 ? -14.973 -8.533 19.080 1.00 46.16 156 GLU A C 1
ATOM 1219 O O . GLU A 1 156 ? -15.284 -8.051 20.167 1.00 46.16 156 GLU A O 1
ATOM 1224 N N . GLU A 1 157 ? -15.842 -8.565 18.063 1.00 42.09 157 GLU A N 1
ATOM 1225 C CA . GLU A 1 157 ? -17.268 -8.240 18.198 1.00 42.09 157 GLU A CA 1
ATOM 1226 C C . GLU A 1 157 ? -18.121 -9.522 18.189 1.00 42.09 157 GLU A C 1
ATOM 1228 O O . GLU A 1 157 ? -17.787 -10.504 17.528 1.00 42.09 157 GLU A O 1
ATOM 1233 N N . ALA A 1 158 ? -19.229 -9.510 18.940 1.00 40.81 158 ALA A N 1
ATOM 1234 C CA . ALA A 1 158 ? -20.144 -10.641 19.147 1.00 40.81 158 ALA A CA 1
ATOM 1235 C C . ALA A 1 158 ? -19.594 -11.863 19.924 1.00 40.81 158 ALA A C 1
ATOM 1237 O O . ALA A 1 158 ? -20.033 -12.991 19.709 1.00 40.81 158 ALA A O 1
ATOM 1238 N N . THR A 1 159 ? -18.775 -11.633 20.958 1.00 36.09 159 THR A N 1
ATOM 1239 C CA . THR A 1 159 ? -19.096 -12.284 22.243 1.00 36.09 159 THR A CA 1
ATOM 1240 C C . THR A 1 159 ? -19.903 -11.304 23.102 1.00 36.09 159 THR A C 1
ATOM 1242 O O . THR A 1 159 ? -19.320 -10.396 23.699 1.00 36.09 159 THR A O 1
ATOM 1245 N N . PRO A 1 160 ? -21.244 -11.431 23.200 1.00 41.09 160 PRO A N 1
ATOM 1246 C CA . PRO A 1 160 ? -21.918 -10.939 24.393 1.00 41.09 160 PRO A CA 1
ATOM 1247 C C . PRO A 1 160 ? -21.295 -11.693 25.572 1.00 41.09 160 PRO A C 1
ATOM 1249 O O . PRO A 1 160 ? -21.325 -12.923 25.622 1.00 41.09 160 PRO A O 1
ATOM 1252 N N . SER A 1 161 ? -20.630 -10.974 26.477 1.00 41.16 161 SER A N 1
ATOM 1253 C CA . SER A 1 161 ? -20.020 -11.587 27.656 1.00 41.16 161 SER A CA 1
ATOM 1254 C C . SER A 1 161 ? -21.144 -12.020 28.592 1.00 41.16 161 SER A C 1
ATOM 1256 O O . SER A 1 161 ? -21.616 -11.192 29.372 1.00 41.16 161 SER A O 1
ATOM 1258 N N . LEU A 1 162 ? -21.592 -13.270 28.435 1.00 41.16 162 LEU A N 1
ATOM 1259 C CA . LEU A 1 162 ? -22.797 -13.827 29.044 1.00 41.16 162 LEU A CA 1
ATOM 1260 C C . LEU A 1 162 ? -22.833 -13.545 30.550 1.00 41.16 162 LEU A C 1
ATOM 1262 O O . LEU A 1 162 ? -22.090 -14.132 31.337 1.00 41.16 162 LEU A O 1
ATOM 1266 N N . ILE A 1 163 ? -23.712 -12.626 30.927 1.00 43.56 163 ILE A N 1
ATOM 1267 C CA . ILE A 1 163 ? -24.181 -12.459 32.292 1.00 43.56 163 ILE A CA 1
ATOM 1268 C C . ILE A 1 163 ? -25.637 -12.879 32.219 1.00 43.56 163 ILE A C 1
ATOM 1270 O O . ILE A 1 163 ? -26.430 -12.147 31.631 1.00 43.56 163 ILE A O 1
ATOM 1274 N N . ASP A 1 164 ? -25.973 -14.017 32.828 1.00 32.34 164 ASP A N 1
ATOM 1275 C CA . ASP A 1 164 ? -27.359 -14.397 33.112 1.00 32.34 164 ASP A CA 1
ATOM 1276 C C . ASP A 1 164 ? -27.931 -13.366 34.091 1.00 32.34 164 ASP A C 1
ATOM 1278 O O . ASP A 1 164 ? -27.943 -13.536 35.316 1.00 32.34 164 ASP A O 1
ATOM 1282 N N . LEU A 1 165 ? -28.338 -12.220 33.553 1.00 36.97 165 LEU A N 1
ATOM 1283 C CA . LEU A 1 165 ? -28.976 -11.163 34.303 1.00 36.97 165 LEU A CA 1
ATOM 1284 C C . LEU A 1 165 ? -30.430 -11.594 34.416 1.00 36.97 165 LEU A C 1
ATOM 1286 O O . LEU A 1 165 ? -31.240 -11.328 33.536 1.00 36.97 165 LEU A O 1
ATOM 1290 N N . VAL A 1 166 ? -30.713 -12.341 35.486 1.00 41.41 166 VAL A N 1
ATOM 1291 C CA . VAL A 1 166 ? -32.007 -12.969 35.786 1.00 41.41 166 VAL A CA 1
ATOM 1292 C C . VAL A 1 166 ? -33.062 -11.885 36.044 1.00 41.41 166 VAL A C 1
ATOM 1294 O O . VAL A 1 166 ? -33.445 -11.600 37.183 1.00 41.41 166 VAL A O 1
ATOM 1297 N N . VAL A 1 167 ? -33.503 -11.225 34.972 1.00 47.38 167 VAL A N 1
ATOM 1298 C CA . VAL A 1 167 ? -34.531 -10.192 35.009 1.00 47.38 167 VAL A CA 1
ATOM 1299 C C . VAL A 1 167 ? -35.844 -10.882 35.327 1.00 47.38 167 VAL A C 1
ATOM 1301 O O . VAL A 1 167 ? -36.399 -11.636 34.530 1.00 47.38 167 VAL A O 1
ATOM 1304 N N . ARG A 1 168 ? -36.368 -10.588 36.510 1.00 45.16 168 ARG A N 1
ATOM 1305 C CA . ARG A 1 168 ? -37.776 -10.811 36.809 1.00 45.16 168 ARG A CA 1
ATOM 1306 C C . ARG A 1 168 ? -38.537 -9.560 36.397 1.00 45.16 168 ARG A C 1
ATOM 1308 O O . ARG A 1 168 ? -38.350 -8.540 37.060 1.00 45.16 168 ARG A O 1
ATOM 1315 N N . PRO A 1 169 ? -39.328 -9.579 35.311 1.00 50.66 169 PRO A N 1
ATOM 1316 C CA . PRO A 1 169 ? -40.390 -8.607 35.149 1.00 50.66 169 PRO A CA 1
ATOM 1317 C C . PRO A 1 169 ? -41.492 -8.939 36.163 1.00 50.66 169 PRO A C 1
ATOM 1319 O O . PRO A 1 169 ? -41.991 -10.064 36.207 1.00 50.66 169 PRO A O 1
ATOM 1322 N N . GLY A 1 170 ? -41.843 -7.968 36.999 1.00 49.34 170 GLY A N 1
ATOM 1323 C CA . GLY A 1 170 ? -43.055 -7.987 37.810 1.00 49.34 170 GLY A CA 1
ATOM 1324 C C . GLY A 1 170 ? -44.083 -7.080 37.150 1.00 49.34 170 GLY A C 1
ATOM 1325 O O . GLY A 1 170 ? -43.794 -5.904 36.931 1.00 49.34 170 GLY A O 1
ATOM 1326 N N . VAL A 1 171 ? -45.251 -7.624 36.819 1.00 53.91 171 VAL A N 1
ATOM 1327 C CA . VAL A 1 171 ? -46.341 -6.900 36.157 1.00 53.91 171 VAL A CA 1
ATOM 1328 C C . VAL A 1 171 ? -47.527 -6.826 37.106 1.00 53.91 171 VAL A C 1
ATOM 1330 O O . VAL A 1 171 ? -48.063 -7.857 37.514 1.00 53.91 171 VAL A O 1
ATOM 1333 N N . GLU A 1 172 ? -47.962 -5.614 37.432 1.00 51.59 172 GLU A N 1
ATOM 1334 C CA . GLU A 1 172 ? -49.200 -5.365 38.169 1.00 51.59 172 GLU A CA 1
ATOM 1335 C C . GLU A 1 172 ? -50.069 -4.377 37.389 1.00 51.59 172 GLU A C 1
ATOM 1337 O O . GLU A 1 172 ? -49.584 -3.347 36.921 1.00 51.59 172 GLU A O 1
ATOM 1342 N N . TYR A 1 173 ? -51.359 -4.688 37.244 1.00 55.16 173 TYR A N 1
ATOM 1343 C CA . TYR A 1 173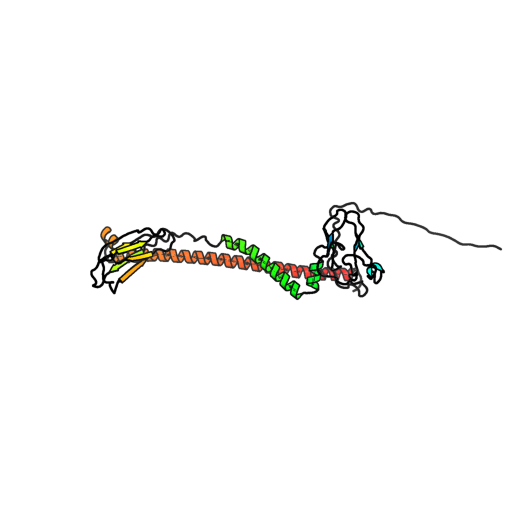 ? -52.331 -3.743 36.696 1.00 55.16 173 TYR A CA 1
ATOM 1344 C C . TYR A 1 173 ? -53.585 -3.630 37.560 1.00 55.16 173 TYR A C 1
ATOM 1346 O O . TYR A 1 173 ? -54.013 -4.588 38.213 1.00 55.16 173 TYR A O 1
ATOM 1354 N N . ASP A 1 174 ? -54.196 -2.448 37.498 1.00 51.09 174 ASP A N 1
ATOM 1355 C CA . ASP A 1 174 ? -55.489 -2.141 38.106 1.00 51.09 174 ASP A CA 1
ATOM 1356 C C . ASP A 1 174 ? -56.405 -1.421 37.102 1.00 51.09 174 ASP A C 1
ATOM 1358 O O . ASP A 1 174 ? -55.950 -0.738 36.177 1.00 51.09 174 ASP A O 1
ATOM 1362 N N . MET A 1 175 ? -57.715 -1.585 37.283 1.00 51.47 175 MET A N 1
ATOM 1363 C CA . MET A 1 175 ? -58.758 -1.015 36.434 1.00 51.47 175 MET A CA 1
ATOM 1364 C C . MET A 1 175 ? -59.620 -0.033 37.222 1.00 51.47 175 MET A C 1
ATOM 1366 O O . MET A 1 175 ? -60.581 -0.421 37.895 1.00 51.47 175 MET A O 1
ATOM 1370 N N . LEU A 1 176 ? -59.341 1.262 37.054 1.00 52.62 176 LEU A N 1
ATOM 1371 C CA . LEU A 1 176 ? -60.143 2.334 37.640 1.00 52.62 176 LEU A CA 1
ATOM 1372 C C . LEU A 1 176 ? -61.547 2.398 37.001 1.00 52.62 176 LEU A C 1
ATOM 1374 O O . LEU A 1 176 ? -61.805 3.114 36.039 1.00 52.62 176 LEU A O 1
ATOM 1378 N N . GLY A 1 177 ? -62.485 1.647 37.581 1.00 49.09 177 GLY A N 1
ATOM 1379 C CA . GLY A 1 177 ? -63.932 1.855 37.441 1.00 49.09 177 GLY A CA 1
ATOM 1380 C C . GLY A 1 177 ? -64.652 1.157 36.278 1.00 49.09 177 GLY A C 1
ATOM 1381 O O . GLY A 1 177 ? -65.880 1.191 36.246 1.00 49.09 177 GLY A O 1
ATOM 1382 N N . SER A 1 178 ? -63.955 0.495 35.347 1.00 49.88 178 SER A N 1
ATOM 1383 C CA . SER A 1 178 ? -64.582 -0.099 34.144 1.00 49.88 178 SER A CA 1
ATOM 1384 C C . SER A 1 178 ? -65.231 -1.477 34.366 1.00 49.88 178 SER A C 1
ATOM 1386 O O . SER A 1 178 ? -66.217 -1.813 33.712 1.00 49.88 178 SER A O 1
ATOM 1388 N N . GLY A 1 179 ? -64.699 -2.284 35.291 1.00 50.16 179 GLY A N 1
ATOM 1389 C CA . GLY A 1 179 ? -65.316 -3.516 35.803 1.00 50.16 179 GLY A CA 1
ATOM 1390 C C . GLY A 1 179 ? -65.387 -4.735 34.866 1.00 50.16 179 GLY A C 1
ATOM 1391 O O . GLY A 1 179 ? -65.815 -5.792 35.338 1.00 50.16 179 GLY A O 1
ATOM 1392 N N . MET A 1 180 ? -64.974 -4.617 33.601 1.00 51.75 180 MET A N 1
ATOM 1393 C CA . MET A 1 180 ? -64.905 -5.710 32.614 1.00 51.75 180 MET A CA 1
ATOM 1394 C C . MET A 1 180 ? -63.597 -6.516 32.755 1.00 51.75 180 MET A C 1
ATOM 1396 O O . MET A 1 180 ? -62.603 -5.942 33.189 1.00 51.75 180 MET A O 1
ATOM 1400 N N . PRO A 1 181 ? -63.555 -7.816 32.405 1.00 52.41 181 PRO A N 1
ATOM 1401 C CA . PRO A 1 181 ? -62.309 -8.583 32.392 1.00 52.41 181 PRO A CA 1
ATOM 1402 C C . PRO A 1 181 ? -61.391 -8.175 31.226 1.00 52.41 181 PRO A C 1
ATOM 1404 O O . PRO A 1 181 ? -61.841 -8.005 30.088 1.00 52.41 181 PRO A O 1
ATOM 1407 N N . LEU A 1 182 ? -60.098 -8.052 31.529 1.00 55.50 182 LEU A N 1
ATOM 1408 C CA . LEU A 1 182 ? -58.991 -7.941 30.577 1.00 55.50 182 LEU A CA 1
ATOM 1409 C C . LEU A 1 182 ? -58.125 -9.195 30.694 1.00 55.50 182 LEU A C 1
ATOM 1411 O O . LEU A 1 182 ? -57.947 -9.706 31.800 1.00 55.50 182 LEU A O 1
ATOM 1415 N N . ASN A 1 183 ? -57.548 -9.636 29.577 1.00 57.47 183 ASN A N 1
ATOM 1416 C CA . ASN A 1 183 ? -56.637 -10.774 29.544 1.00 57.47 183 ASN A CA 1
ATOM 1417 C C . ASN A 1 183 ? -55.210 -10.249 29.348 1.00 57.47 183 ASN A C 1
ATOM 1419 O O . ASN A 1 183 ? -54.913 -9.588 28.349 1.00 57.47 183 ASN A O 1
ATOM 1423 N N . LEU A 1 184 ? -54.325 -10.543 30.300 1.00 57.81 184 LEU A N 1
ATOM 1424 C CA . LEU A 1 184 ? -52.889 -10.313 30.150 1.00 57.81 184 LEU A CA 1
ATOM 1425 C C . LEU A 1 184 ? -52.250 -11.505 29.436 1.00 57.81 184 LEU A C 1
ATOM 1427 O O . LEU A 1 184 ? -52.482 -12.649 29.826 1.00 57.81 184 LEU A O 1
ATOM 1431 N N . TYR A 1 185 ? -51.432 -11.212 28.428 1.00 61.06 185 TYR A N 1
ATOM 1432 C CA . TYR A 1 185 ? -50.676 -12.185 27.651 1.00 61.06 185 TYR A CA 1
ATOM 1433 C C . TYR A 1 185 ? -49.183 -11.853 27.714 1.00 61.06 185 TYR A C 1
ATOM 1435 O O . TYR A 1 185 ? -48.729 -10.852 27.155 1.00 61.06 185 TYR A O 1
ATOM 1443 N N . GLU A 1 186 ? -48.418 -12.709 28.388 1.00 58.56 186 GLU A N 1
ATOM 1444 C CA . GLU A 1 186 ? -46.953 -12.685 28.368 1.00 58.56 186 GLU A CA 1
ATOM 1445 C C . GLU A 1 186 ? -46.450 -13.563 27.215 1.00 58.56 186 GLU A C 1
ATOM 1447 O O . GLU A 1 186 ? -46.778 -14.752 27.152 1.00 58.56 186 GLU A O 1
ATOM 1452 N N . VAL A 1 187 ? -45.672 -12.976 26.299 1.00 61.50 187 VAL A N 1
ATOM 1453 C CA . VAL A 1 187 ? -45.174 -13.642 25.088 1.00 61.50 187 VAL A CA 1
ATOM 1454 C C . VAL A 1 187 ? -43.654 -13.795 25.168 1.00 61.50 187 VAL A C 1
ATOM 1456 O O . VAL A 1 187 ? -42.918 -12.804 25.210 1.00 61.50 187 VAL A O 1
ATOM 1459 N N . GLY A 1 188 ? -43.190 -15.048 25.193 1.00 54.19 188 GLY A N 1
ATOM 1460 C CA . GLY A 1 188 ? -41.765 -15.397 25.170 1.00 54.19 188 GLY A CA 1
ATOM 1461 C C . GLY A 1 188 ? -41.104 -15.191 23.801 1.00 54.19 188 GLY A C 1
ATOM 1462 O O . GLY A 1 188 ? -41.777 -14.893 22.816 1.00 54.19 188 GLY A O 1
ATOM 1463 N N . VAL A 1 189 ? -39.783 -15.400 23.725 1.00 54.38 189 VAL A N 1
ATOM 1464 C CA . VAL A 1 189 ? -38.985 -15.201 22.494 1.00 54.38 189 VAL A CA 1
ATOM 1465 C C . VAL A 1 189 ? -39.491 -16.071 21.328 1.00 54.38 189 VAL A C 1
ATOM 1467 O O . VAL A 1 189 ? -39.561 -15.600 20.195 1.00 54.38 189 VAL A O 1
ATOM 1470 N N . ASP A 1 190 ? -39.952 -17.291 21.625 1.00 49.97 190 ASP A N 1
ATOM 1471 C CA . ASP A 1 190 ? -40.567 -18.234 20.674 1.00 49.97 190 ASP A CA 1
ATOM 1472 C C . ASP A 1 190 ? -42.022 -17.895 20.273 1.00 49.97 190 ASP A C 1
ATOM 1474 O O . ASP A 1 190 ? -42.667 -18.651 19.545 1.00 49.97 190 ASP A O 1
ATOM 1478 N N . GLY A 1 191 ? -42.601 -16.802 20.783 1.00 52.03 191 GLY A N 1
ATOM 1479 C CA . GLY A 1 191 ? -44.016 -16.465 20.579 1.00 52.03 191 GLY A CA 1
ATOM 1480 C C . GLY A 1 191 ? -45.002 -17.283 21.431 1.00 52.03 191 GLY A C 1
ATOM 1481 O O . GLY A 1 191 ? -46.214 -17.170 21.247 1.00 52.03 191 GLY A O 1
ATOM 1482 N N . VAL A 1 192 ? -44.507 -18.105 22.361 1.00 45.19 192 VAL A N 1
ATOM 1483 C CA . VAL A 1 192 ? -45.328 -18.938 23.255 1.00 45.19 192 VAL A CA 1
ATOM 1484 C C . VAL A 1 192 ? -45.965 -18.086 24.359 1.00 45.19 192 VAL A C 1
ATOM 1486 O O . VAL A 1 192 ? -45.299 -17.253 24.977 1.00 45.19 192 VAL A O 1
ATOM 1489 N N . LEU A 1 193 ? -47.256 -18.323 24.618 1.00 52.44 193 LEU A N 1
ATOM 1490 C CA . LEU A 1 193 ? -48.015 -17.715 25.715 1.00 52.44 193 LEU A CA 1
ATOM 1491 C C . LEU A 1 193 ? -47.632 -18.363 27.051 1.00 52.44 193 LEU A C 1
ATOM 1493 O O . LEU A 1 193 ? -47.847 -19.561 27.237 1.00 52.44 193 LEU A O 1
ATOM 1497 N N . VAL A 1 194 ? -47.087 -17.574 27.977 1.00 53.88 194 VAL A N 1
ATOM 1498 C CA . VAL A 1 194 ? -46.581 -18.068 29.273 1.00 53.88 194 VAL A CA 1
ATOM 1499 C C . VAL A 1 194 ? -47.678 -18.114 30.345 1.00 53.88 194 VAL A C 1
ATOM 1501 O O . VAL A 1 194 ? -47.703 -19.027 31.169 1.00 53.88 194 VAL A O 1
ATOM 1504 N N . ALA A 1 195 ? -48.622 -17.169 30.310 1.00 53.62 195 ALA A N 1
ATOM 1505 C CA . ALA A 1 195 ? -49.773 -17.119 31.208 1.00 53.62 195 ALA A CA 1
ATOM 1506 C C . ALA A 1 195 ? -50.988 -16.445 30.544 1.00 53.62 195 ALA A C 1
ATOM 1508 O O . ALA A 1 195 ? -50.839 -15.552 29.712 1.00 53.62 195 ALA A O 1
ATOM 1509 N N . GLU A 1 196 ? -52.188 -16.848 30.970 1.00 51.75 196 GLU A N 1
ATOM 1510 C CA . GLU A 1 196 ? -53.450 -16.124 30.772 1.00 51.75 196 GLU A CA 1
ATOM 1511 C C . GLU A 1 196 ? -54.131 -16.000 32.143 1.00 51.75 196 GLU A C 1
ATOM 1513 O O . GLU A 1 196 ? -54.205 -16.980 32.892 1.00 51.75 196 GLU A O 1
ATOM 1518 N N . HIS A 1 197 ? -54.568 -14.797 32.525 1.00 54.75 197 HIS A N 1
ATOM 1519 C CA . HIS A 1 197 ? -55.201 -14.522 33.822 1.00 54.75 197 HIS A CA 1
ATOM 1520 C C . HIS A 1 197 ? -56.459 -13.662 33.637 1.00 54.75 197 HIS A C 1
ATOM 1522 O O . HIS A 1 197 ? -56.378 -12.539 33.150 1.00 54.75 197 HIS A O 1
ATOM 1528 N N . ASP A 1 198 ? -57.608 -14.182 34.074 1.00 50.94 198 ASP A N 1
ATOM 1529 C CA . ASP A 1 198 ? -58.944 -13.603 33.856 1.00 50.94 198 ASP A CA 1
ATOM 1530 C C . ASP A 1 198 ? -59.495 -12.981 35.160 1.00 50.94 198 ASP A C 1
ATOM 1532 O O . ASP A 1 198 ? -60.362 -13.540 35.839 1.00 50.94 198 ASP A O 1
ATOM 1536 N N . ARG A 1 199 ? -58.887 -11.868 35.611 1.00 55.91 199 ARG A N 1
ATOM 1537 C CA . ARG A 1 199 ? -59.239 -11.175 36.874 1.00 55.91 199 ARG A CA 1
ATOM 1538 C C . ARG A 1 199 ? -59.097 -9.648 36.791 1.00 55.91 199 ARG A C 1
ATOM 1540 O O . ARG A 1 199 ? -58.371 -9.110 35.961 1.00 55.91 199 ARG A O 1
ATOM 1547 N N . LYS A 1 200 ? -59.810 -8.945 37.688 1.00 54.16 200 LYS A N 1
ATOM 1548 C CA . LYS A 1 200 ? -59.892 -7.468 37.722 1.00 54.16 200 LYS A CA 1
ATOM 1549 C C . LYS A 1 200 ? -58.583 -6.769 38.102 1.00 54.16 200 LYS A C 1
ATOM 1551 O O . LYS A 1 200 ? -58.282 -5.730 37.535 1.00 54.16 200 LYS A O 1
ATOM 1556 N N . MET A 1 201 ? -57.830 -7.362 39.025 1.00 52.62 201 MET A N 1
ATOM 1557 C CA . MET A 1 201 ? -56.409 -7.089 39.229 1.00 52.62 201 MET A CA 1
ATOM 1558 C C . MET A 1 201 ? -55.654 -8.391 38.985 1.00 52.62 201 MET A C 1
ATOM 1560 O O . MET A 1 201 ? -56.133 -9.470 39.358 1.00 52.62 201 MET A O 1
ATOM 1564 N N . VAL A 1 202 ? -54.465 -8.280 38.408 1.00 61.00 202 VAL A N 1
ATOM 1565 C CA . VAL A 1 202 ? -53.523 -9.383 38.224 1.00 61.00 202 VAL A CA 1
ATOM 1566 C C . VAL A 1 202 ? -52.137 -8.891 38.606 1.00 61.00 202 VAL A C 1
ATOM 1568 O O . VAL A 1 202 ? -51.721 -7.805 38.208 1.00 61.00 202 VAL A O 1
ATOM 1571 N N . LYS A 1 203 ? -51.434 -9.727 39.371 1.00 62.06 203 LYS A N 1
ATOM 1572 C CA . LYS A 1 203 ? -49.990 -9.659 39.572 1.00 62.06 203 LYS A CA 1
ATOM 1573 C C . LYS A 1 203 ? -49.396 -10.880 38.882 1.00 62.06 203 LYS A C 1
ATOM 1575 O O . LYS A 1 203 ? -49.809 -11.998 39.196 1.00 62.06 203 LYS A O 1
ATOM 1580 N N . ALA A 1 204 ? -48.464 -10.669 37.966 1.00 63.97 204 ALA A N 1
ATOM 1581 C CA . ALA A 1 204 ? -47.684 -11.716 37.321 1.00 63.97 204 ALA A CA 1
ATOM 1582 C C . ALA A 1 204 ? -46.191 -11.459 37.566 1.00 63.97 204 ALA A C 1
ATOM 1584 O O . ALA A 1 204 ? -45.761 -10.313 37.723 1.00 63.97 204 ALA A O 1
ATOM 1585 N N . SER A 1 205 ? -45.398 -12.524 37.648 1.00 62.25 205 SER A N 1
ATOM 1586 C CA . SER A 1 205 ? -43.941 -12.413 37.676 1.00 62.25 205 SER A CA 1
ATOM 1587 C C . SER A 1 205 ? -43.302 -13.571 36.922 1.00 62.25 205 SER A C 1
ATOM 1589 O O . SER A 1 205 ? -43.371 -14.729 37.337 1.00 62.25 205 SER A O 1
ATOM 1591 N N . ALA A 1 206 ? -42.663 -13.246 35.802 1.00 61.81 206 ALA A N 1
ATOM 1592 C CA . ALA A 1 206 ? -41.854 -14.194 35.054 1.00 61.81 206 ALA A CA 1
ATOM 1593 C C . ALA A 1 206 ? -40.401 -14.174 35.556 1.00 61.81 206 ALA A C 1
ATOM 1595 O O . ALA A 1 206 ? -39.989 -13.349 36.375 1.00 61.81 206 ALA A O 1
ATOM 1596 N N . THR A 1 207 ? -39.587 -15.097 35.055 1.00 62.34 207 THR A N 1
ATOM 1597 C CA . THR A 1 207 ? -38.127 -15.022 35.161 1.00 62.34 207 THR A CA 1
ATOM 1598 C C . THR A 1 207 ? -37.562 -15.218 33.764 1.00 62.34 207 THR A C 1
ATOM 1600 O O . THR A 1 207 ? -37.719 -16.292 33.190 1.00 62.34 207 THR A O 1
ATOM 1603 N N . ILE A 1 208 ? -36.948 -14.173 33.214 1.00 64.00 208 ILE A N 1
ATOM 1604 C CA . ILE A 1 208 ? -36.277 -14.219 31.914 1.00 64.00 208 ILE A CA 1
ATOM 1605 C C . ILE A 1 208 ? -34.952 -14.971 32.081 1.00 64.00 208 ILE A C 1
ATOM 1607 O O . ILE A 1 208 ? -34.205 -14.719 33.029 1.00 64.00 208 ILE A O 1
ATOM 1611 N N . ALA A 1 209 ? -34.701 -15.908 31.167 1.00 58.03 209 ALA A N 1
ATOM 1612 C CA . ALA A 1 209 ? -33.521 -16.775 31.145 1.00 58.03 209 ALA A CA 1
ATOM 1613 C C . ALA A 1 209 ? -32.824 -16.812 29.769 1.00 58.03 209 ALA A C 1
ATOM 1615 O O . ALA A 1 209 ? -31.843 -17.529 29.609 1.00 58.03 209 ALA A O 1
ATOM 1616 N N . GLU A 1 210 ? -33.323 -16.057 28.784 1.00 54.09 210 GLU A N 1
ATOM 1617 C CA . GLU A 1 210 ? -32.786 -15.993 27.422 1.00 54.09 210 GLU A CA 1
ATOM 1618 C C . GLU A 1 210 ? -32.753 -14.535 26.939 1.00 54.09 210 GLU A C 1
ATOM 1620 O O . GLU A 1 210 ? -33.640 -13.741 27.261 1.00 54.09 210 GLU A O 1
ATOM 1625 N N . ASP A 1 211 ? -31.732 -14.172 26.160 1.00 54.53 211 ASP A N 1
ATOM 1626 C CA . ASP A 1 211 ? -31.581 -12.823 25.607 1.00 54.53 211 ASP A CA 1
ATOM 1627 C C . ASP A 1 211 ? -32.505 -12.626 24.391 1.00 54.53 211 ASP A C 1
ATOM 1629 O O . ASP A 1 211 ? -32.233 -13.126 23.297 1.00 54.53 211 ASP A O 1
ATOM 1633 N N . GLY A 1 212 ? -33.589 -11.856 24.546 1.00 59.06 212 GLY A N 1
ATOM 1634 C CA . GLY A 1 212 ? -34.524 -11.597 23.448 1.00 59.06 212 GLY A CA 1
ATOM 1635 C C . GLY A 1 212 ? -35.503 -10.434 23.671 1.00 59.06 212 GLY A C 1
ATOM 1636 O O . GLY A 1 212 ? -35.637 -9.924 24.785 1.00 59.06 212 GLY A O 1
ATOM 1637 N N . PRO A 1 213 ? -36.200 -9.983 22.609 1.00 54.84 213 PRO A N 1
ATOM 1638 C CA . PRO A 1 213 ? -37.260 -8.984 22.707 1.00 54.84 213 PRO A CA 1
ATOM 1639 C C . PRO A 1 213 ? -38.558 -9.622 23.228 1.00 54.84 213 PRO A C 1
ATOM 1641 O O . PRO A 1 213 ? -39.289 -10.266 22.476 1.00 54.84 213 PRO A O 1
ATOM 1644 N N . TYR A 1 214 ? -38.848 -9.426 24.514 1.00 63.03 214 TYR A N 1
ATOM 1645 C CA . TYR A 1 214 ? -40.094 -9.871 25.148 1.00 63.03 214 TYR A CA 1
ATOM 1646 C C . TYR A 1 214 ? -41.236 -8.874 24.932 1.00 63.03 214 TYR A C 1
ATOM 1648 O O . TYR A 1 214 ? -41.027 -7.659 24.967 1.00 63.03 214 TYR A O 1
ATOM 1656 N N . TRP A 1 215 ? -42.458 -9.389 24.767 1.00 65.12 215 TRP A N 1
ATOM 1657 C CA . TRP A 1 215 ? -43.654 -8.578 24.532 1.00 65.12 215 TRP A CA 1
ATOM 1658 C C . TRP A 1 215 ? -44.726 -8.877 25.583 1.00 65.12 215 TRP A C 1
ATOM 1660 O O . TRP A 1 215 ? -45.059 -10.032 25.848 1.00 65.12 215 TRP A O 1
ATOM 1670 N N . ILE A 1 216 ? -45.281 -7.815 26.167 1.00 70.00 216 ILE A N 1
ATOM 1671 C CA . ILE A 1 216 ? -46.404 -7.877 27.107 1.00 70.00 216 ILE A CA 1
ATOM 1672 C C . ILE A 1 216 ? -47.616 -7.289 26.387 1.00 70.00 216 ILE A C 1
ATOM 1674 O O . ILE A 1 216 ? -47.593 -6.131 25.965 1.00 70.00 216 ILE A O 1
ATOM 1678 N N . CYS A 1 217 ? -48.669 -8.086 26.222 1.00 65.00 217 CYS A N 1
ATOM 1679 C CA . CYS A 1 217 ? -49.869 -7.694 25.490 1.00 65.00 217 CYS A CA 1
ATOM 1680 C C . CYS A 1 217 ? -51.093 -7.704 26.410 1.00 65.00 217 CYS A C 1
ATOM 1682 O O . CYS A 1 217 ? -51.405 -8.713 27.038 1.00 65.00 217 CYS A O 1
ATOM 1684 N N . ILE A 1 218 ? -51.820 -6.585 26.458 1.00 69.31 218 ILE A N 1
ATOM 1685 C CA . ILE A 1 218 ? -53.088 -6.466 27.188 1.00 69.31 218 ILE A CA 1
ATOM 1686 C C . ILE A 1 218 ? -54.224 -6.591 26.171 1.00 69.31 218 ILE A C 1
ATOM 1688 O O . ILE A 1 218 ? -54.404 -5.722 25.317 1.00 69.31 218 ILE A O 1
ATOM 1692 N N . GLY A 1 219 ? -54.958 -7.700 26.229 1.00 62.16 219 GLY A N 1
ATOM 1693 C CA . GLY A 1 219 ? -56.040 -8.030 25.308 1.00 62.16 219 GLY A CA 1
ATOM 1694 C C . GLY A 1 219 ? -57.426 -7.769 25.897 1.00 62.16 219 GLY A C 1
ATOM 1695 O O . GLY A 1 219 ? -57.707 -8.089 27.052 1.00 62.16 219 GLY A O 1
ATOM 1696 N N . LEU A 1 220 ? -58.329 -7.239 25.071 1.00 62.50 220 LEU A N 1
ATOM 1697 C CA . LEU A 1 220 ? -59.758 -7.198 25.383 1.00 62.50 220 LEU A CA 1
ATOM 1698 C C . LEU A 1 220 ? -60.396 -8.564 25.121 1.00 62.50 220 LEU A C 1
ATOM 1700 O O . LEU A 1 220 ? -60.258 -9.123 24.031 1.00 62.50 220 LEU A O 1
ATOM 1704 N N . SER A 1 221 ? -61.143 -9.077 26.102 1.00 59.91 221 SER A N 1
ATOM 1705 C CA . SER A 1 221 ? -61.944 -10.289 25.924 1.00 59.91 221 SER A CA 1
ATOM 1706 C C . SER A 1 221 ? -62.990 -10.090 24.816 1.00 59.91 221 SER A C 1
ATOM 1708 O O . SER A 1 221 ? -63.587 -9.018 24.690 1.00 59.91 221 SER A O 1
ATOM 1710 N N . ARG A 1 222 ? -63.228 -11.125 23.997 1.00 55.81 222 ARG A N 1
ATOM 1711 C CA . ARG A 1 222 ? -63.912 -11.022 22.685 1.00 55.81 222 ARG A CA 1
ATOM 1712 C C . ARG A 1 222 ? -65.362 -10.508 22.719 1.00 55.81 222 ARG A C 1
ATOM 1714 O O . ARG A 1 222 ? -65.899 -10.185 21.665 1.00 55.81 222 ARG A O 1
ATOM 1721 N N . ASN A 1 223 ? -65.978 -10.409 23.899 1.00 54.28 223 ASN A N 1
ATOM 1722 C CA . ASN A 1 223 ? -67.338 -9.890 24.099 1.00 54.28 223 ASN A CA 1
ATOM 1723 C C . ASN A 1 223 ? -67.385 -8.439 24.640 1.00 54.28 223 ASN A C 1
ATOM 1725 O O . ASN A 1 223 ? -68.471 -7.920 24.905 1.00 54.28 223 ASN A O 1
ATOM 1729 N N . ALA A 1 224 ? -66.244 -7.764 24.823 1.00 55.28 224 ALA A N 1
ATOM 1730 C CA . ALA A 1 224 ? -66.189 -6.399 25.352 1.00 55.28 224 ALA A CA 1
ATOM 1731 C C . ALA A 1 224 ? -66.534 -5.340 24.280 1.00 55.28 224 ALA A C 1
ATOM 1733 O O . ALA A 1 224 ? -65.674 -4.860 23.548 1.00 55.28 224 ALA A O 1
ATOM 1734 N N . MET A 1 225 ? -67.804 -4.922 24.217 1.00 50.16 225 MET A N 1
ATOM 1735 C CA . MET A 1 225 ? -68.297 -3.913 23.253 1.00 50.16 225 MET A CA 1
ATOM 1736 C C . MET A 1 225 ? -67.867 -2.458 23.571 1.00 50.16 225 MET A C 1
ATOM 1738 O O . MET A 1 225 ? -68.253 -1.521 22.873 1.00 50.16 225 MET A O 1
ATOM 1742 N N . ARG A 1 226 ? -67.074 -2.238 24.627 1.00 55.06 226 ARG A N 1
ATOM 1743 C CA . ARG A 1 226 ? -66.450 -0.949 24.962 1.00 55.06 226 ARG A CA 1
ATOM 1744 C C . ARG A 1 226 ? -64.989 -1.162 25.341 1.00 55.06 226 ARG A C 1
ATOM 1746 O O . ARG A 1 226 ? -64.690 -1.985 26.200 1.00 55.06 226 ARG A O 1
ATOM 1753 N N . VAL A 1 227 ? -64.110 -0.357 24.751 1.00 56.62 227 VAL A N 1
ATOM 1754 C CA . VAL A 1 227 ? -62.723 -0.201 25.202 1.00 56.62 227 VAL A CA 1
ATOM 1755 C C . VAL A 1 227 ? -62.739 0.584 26.528 1.00 56.62 227 VAL A C 1
ATOM 1757 O O . VAL A 1 227 ? -63.395 1.627 26.578 1.00 56.62 227 VAL A O 1
ATOM 1760 N N . P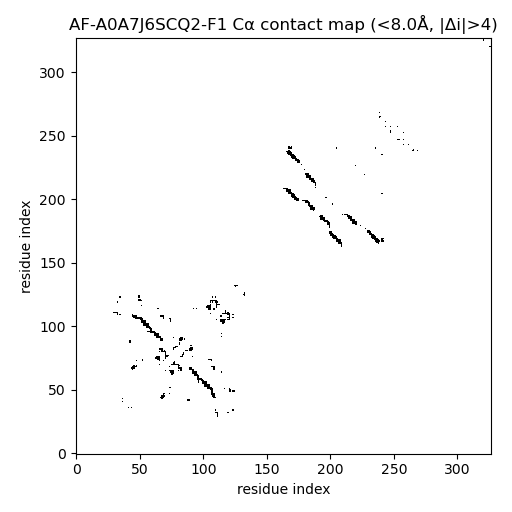RO A 1 228 ? -62.087 0.110 27.607 1.00 55.94 228 PRO A N 1
ATOM 1761 C CA . PRO A 1 228 ? -61.899 0.893 28.824 1.00 55.94 228 PRO A CA 1
ATOM 1762 C C . PRO A 1 228 ? -60.891 2.022 28.566 1.00 55.94 228 PRO A C 1
ATOM 1764 O O . PRO A 1 228 ? -59.873 1.801 27.917 1.00 55.94 228 PRO A O 1
ATOM 1767 N N . SER A 1 229 ? -61.182 3.225 29.063 1.00 51.84 229 SER A N 1
ATOM 1768 C CA . SER A 1 229 ? -60.375 4.425 28.791 1.00 51.84 229 SER A CA 1
ATOM 1769 C C . SER A 1 229 ? -58.983 4.387 29.425 1.00 51.84 229 SER A C 1
ATOM 1771 O O . SER A 1 229 ? -58.023 4.841 28.812 1.00 51.84 229 SER A O 1
ATOM 1773 N N . ASP A 1 230 ? -58.891 3.840 30.639 1.00 59.47 230 ASP A N 1
ATOM 1774 C CA . ASP A 1 230 ? -57.718 3.929 31.502 1.00 59.47 230 ASP A CA 1
ATOM 1775 C C . ASP A 1 230 ? -57.313 2.531 31.993 1.00 59.47 230 ASP A C 1
ATOM 1777 O O . ASP A 1 230 ? -58.124 1.794 32.562 1.00 59.47 230 ASP A O 1
ATOM 1781 N N . VAL A 1 231 ? -56.045 2.175 31.779 1.00 64.19 231 VAL A N 1
ATOM 1782 C CA . VAL A 1 231 ? -55.404 0.957 32.295 1.00 64.19 231 VAL A CA 1
ATOM 1783 C C . VAL A 1 231 ? -54.062 1.371 32.883 1.00 64.19 231 VAL A C 1
ATOM 1785 O O . VAL A 1 231 ? -53.207 1.886 32.163 1.00 64.19 231 VAL A O 1
ATOM 1788 N N . LEU A 1 232 ? -53.876 1.164 34.187 1.00 65.00 232 LEU A N 1
ATOM 1789 C CA . LEU A 1 232 ? -52.603 1.436 34.850 1.00 65.00 232 LEU A CA 1
ATOM 1790 C C . LEU A 1 232 ? -51.735 0.178 34.793 1.00 65.00 232 LEU A C 1
ATOM 1792 O O . LEU A 1 232 ? -52.148 -0.863 35.296 1.00 65.00 232 LEU A O 1
ATOM 1796 N N . LEU A 1 233 ? -50.548 0.284 34.193 1.00 68.38 233 LEU A N 1
ATOM 1797 C CA . LEU A 1 233 ? -49.565 -0.793 34.083 1.00 68.38 233 LEU A CA 1
ATOM 1798 C C . LEU A 1 233 ? -48.307 -0.417 34.874 1.00 68.38 233 LEU A C 1
ATOM 1800 O O . LEU A 1 233 ? -47.574 0.485 34.468 1.00 68.38 233 LEU A O 1
ATOM 1804 N N . ASP A 1 234 ? -48.057 -1.111 35.982 1.00 68.19 234 ASP A N 1
ATOM 1805 C CA . ASP A 1 234 ? -46.804 -1.037 36.732 1.00 68.19 234 ASP A CA 1
ATOM 1806 C C . ASP A 1 234 ? -45.879 -2.180 36.283 1.00 68.19 234 ASP A C 1
ATOM 1808 O O . ASP A 1 234 ? -46.244 -3.358 36.348 1.00 68.19 234 ASP A O 1
ATOM 1812 N N . LEU A 1 235 ? -44.694 -1.819 35.783 1.00 67.69 235 LEU A N 1
ATOM 1813 C CA . LEU A 1 235 ? -43.695 -2.740 35.242 1.00 67.69 235 LEU A CA 1
ATOM 1814 C C . LEU A 1 235 ? -42.390 -2.595 36.027 1.00 67.69 235 LEU A C 1
ATOM 1816 O O . LEU A 1 235 ? -41.616 -1.658 35.821 1.00 67.69 235 LEU A O 1
ATOM 1820 N N . ARG A 1 236 ? -42.125 -3.565 36.899 1.00 67.75 236 ARG A N 1
ATOM 1821 C CA . ARG A 1 236 ? -40.922 -3.619 37.737 1.00 67.75 236 ARG A CA 1
ATOM 1822 C C . ARG A 1 236 ? -39.923 -4.603 37.158 1.00 67.75 236 ARG A C 1
ATOM 1824 O O . ARG A 1 236 ? -40.312 -5.599 36.556 1.00 67.75 236 ARG A O 1
ATOM 1831 N N . TYR A 1 237 ? -38.634 -4.350 37.357 1.00 71.31 237 TYR A N 1
ATOM 1832 C CA . TYR A 1 237 ? -37.565 -5.195 36.830 1.00 71.31 237 TYR A CA 1
ATOM 1833 C C . TYR A 1 237 ? -36.425 -5.378 37.836 1.00 71.31 237 TYR A C 1
ATOM 1835 O O . TYR A 1 237 ? -36.162 -4.526 38.687 1.00 71.31 237 TYR A O 1
ATOM 1843 N N . GLY A 1 238 ? -35.730 -6.513 37.732 1.00 67.81 238 GLY A N 1
ATOM 1844 C CA . GLY A 1 238 ? -34.576 -6.827 38.574 1.00 67.81 238 GLY A CA 1
ATOM 1845 C C . GLY A 1 238 ? -34.935 -6.891 40.062 1.00 67.81 238 GLY A C 1
ATOM 1846 O O . GLY A 1 238 ? -35.882 -7.570 40.455 1.00 67.81 238 GLY A O 1
ATOM 1847 N N . GLY A 1 239 ? -34.166 -6.191 40.901 1.00 65.88 239 GLY A N 1
ATOM 1848 C CA . GLY A 1 239 ? -34.302 -6.251 42.362 1.00 65.88 239 GLY A CA 1
ATOM 1849 C C . GLY A 1 239 ? -35.621 -5.708 42.930 1.00 65.88 239 GLY A C 1
ATOM 1850 O O . GLY A 1 239 ? -35.989 -6.101 44.034 1.00 65.88 239 GLY A O 1
ATOM 1851 N N . ASP A 1 240 ? -36.342 -4.850 42.198 1.00 64.75 240 ASP A N 1
ATOM 1852 C CA . ASP A 1 240 ? -37.601 -4.241 42.670 1.00 64.75 240 ASP A CA 1
ATOM 1853 C C . ASP A 1 240 ? -38.863 -5.030 42.258 1.00 64.75 240 ASP A C 1
ATOM 1855 O O . ASP A 1 240 ? -39.969 -4.742 42.710 1.00 64.75 240 ASP A O 1
ATOM 1859 N N . ALA A 1 241 ? -38.688 -6.081 41.447 1.00 65.38 241 ALA A N 1
ATOM 1860 C CA . ALA A 1 241 ? -39.713 -7.083 41.139 1.00 65.38 241 ALA A CA 1
ATOM 1861 C C . ALA A 1 241 ? -39.707 -8.279 42.118 1.00 65.38 241 ALA A C 1
ATOM 1863 O O . ALA A 1 241 ? -40.445 -9.247 41.931 1.00 65.38 241 ALA A O 1
ATOM 1864 N N . ALA A 1 242 ? -38.853 -8.259 43.147 1.00 65.38 242 ALA A N 1
ATOM 1865 C CA . ALA A 1 242 ? -38.824 -9.293 44.174 1.00 65.38 242 ALA A CA 1
ATOM 1866 C C . ALA A 1 242 ? -39.982 -9.099 45.167 1.00 65.38 242 ALA A C 1
ATOM 1868 O O . ALA A 1 242 ? -40.130 -8.038 45.769 1.00 65.38 242 ALA A O 1
ATOM 1869 N N . ASP A 1 243 ? -40.800 -10.134 45.366 1.00 64.00 243 ASP A N 1
ATOM 1870 C CA . ASP A 1 243 ? -42.028 -10.022 46.157 1.00 64.00 243 ASP A CA 1
ATOM 1871 C C . ASP A 1 243 ? -41.759 -10.167 47.671 1.00 64.00 243 ASP A C 1
ATOM 1873 O O . ASP A 1 243 ? -42.041 -11.189 48.304 1.00 64.00 243 ASP A O 1
ATOM 1877 N N . PHE A 1 244 ? -41.159 -9.125 48.261 1.00 65.88 244 PHE A N 1
ATOM 1878 C CA . PHE A 1 244 ? -40.763 -9.067 49.678 1.00 65.88 244 PHE A CA 1
ATOM 1879 C C . PHE A 1 244 ? -41.927 -9.331 50.652 1.00 65.88 244 PHE A C 1
ATOM 1881 O O . PHE A 1 244 ? -41.701 -9.784 51.774 1.00 65.88 244 PHE A O 1
ATOM 1888 N N . THR A 1 245 ? -43.171 -9.110 50.213 1.00 66.56 245 THR A N 1
ATOM 1889 C CA . THR A 1 245 ? -44.390 -9.376 50.991 1.00 66.56 245 THR A CA 1
ATOM 1890 C C . THR A 1 245 ? -44.583 -10.867 51.290 1.00 66.56 245 THR A C 1
ATOM 1892 O O . THR A 1 245 ? -44.956 -11.237 52.404 1.00 66.56 245 THR A O 1
ATOM 1895 N N . GLN A 1 246 ? -44.266 -11.745 50.333 1.00 65.44 246 GLN A N 1
ATOM 1896 C CA . GLN A 1 246 ? -44.350 -13.196 50.518 1.00 65.44 246 GLN A CA 1
ATOM 1897 C C . GLN A 1 246 ? -43.238 -13.707 51.442 1.00 65.44 246 GLN A C 1
ATOM 1899 O O . GLN A 1 246 ? -43.459 -14.627 52.229 1.00 65.44 246 GLN A O 1
ATOM 1904 N N . LEU A 1 247 ? -42.057 -13.080 51.387 1.00 61.41 247 LEU A N 1
ATOM 1905 C CA . LEU A 1 247 ? -40.919 -13.417 52.244 1.00 61.41 247 LEU A CA 1
ATOM 1906 C C . LEU A 1 247 ? -41.185 -13.035 53.711 1.00 61.41 247 LEU A C 1
ATOM 1908 O O . LEU A 1 247 ? -41.004 -13.861 54.603 1.00 61.41 247 LEU A O 1
ATOM 1912 N N . ALA A 1 248 ? -41.711 -11.828 53.952 1.00 59.97 248 ALA A N 1
ATOM 1913 C CA . ALA A 1 248 ? -42.087 -11.348 55.284 1.00 59.97 248 ALA A CA 1
ATOM 1914 C C . ALA A 1 248 ? -43.071 -12.292 56.002 1.00 59.97 248 ALA A C 1
ATOM 1916 O O . ALA A 1 248 ? -42.873 -12.640 57.166 1.00 59.97 248 ALA A O 1
ATOM 1917 N N . ASN A 1 249 ? -44.094 -12.759 55.278 1.00 67.31 249 ASN A N 1
ATOM 1918 C CA . ASN A 1 249 ? -45.106 -13.681 55.799 1.00 67.31 249 ASN A CA 1
ATOM 1919 C C . ASN A 1 249 ? -44.562 -15.089 56.091 1.00 67.31 249 ASN A C 1
ATOM 1921 O O . ASN A 1 249 ? -45.098 -15.775 56.960 1.00 67.31 249 ASN A O 1
ATOM 1925 N N . LYS A 1 250 ? -43.523 -15.527 55.368 1.00 64.56 250 LYS A N 1
ATOM 1926 C CA . LYS A 1 250 ? -42.924 -16.861 55.507 1.00 64.56 250 LYS A CA 1
ATOM 1927 C C . LYS A 1 250 ? -41.960 -16.956 56.690 1.00 64.56 250 LYS A C 1
ATOM 1929 O O . LYS A 1 250 ? -41.964 -17.963 57.392 1.00 64.56 250 LYS A O 1
ATOM 1934 N N . ASP A 1 251 ? -41.169 -15.908 56.900 1.00 67.81 251 ASP A N 1
ATOM 1935 C CA . ASP A 1 251 ? -40.098 -15.881 57.902 1.00 67.81 251 ASP A CA 1
ATOM 1936 C C . ASP A 1 251 ? -40.507 -15.120 59.188 1.00 67.81 251 ASP A C 1
ATOM 1938 O O . ASP A 1 251 ? -39.698 -14.962 60.100 1.00 67.81 251 ASP A O 1
ATOM 1942 N N . HIS A 1 252 ? -41.764 -14.651 59.270 1.00 68.50 252 HIS A N 1
ATOM 1943 C CA . HIS A 1 252 ? -42.334 -13.848 60.369 1.00 68.50 252 HIS A CA 1
ATOM 1944 C C . HIS A 1 252 ? -41.492 -12.611 60.746 1.00 68.50 252 HIS A C 1
ATOM 1946 O O . HIS A 1 252 ? -41.353 -12.258 61.919 1.00 68.50 252 HIS A O 1
ATOM 1952 N N . LEU A 1 253 ? -40.931 -11.949 59.733 1.0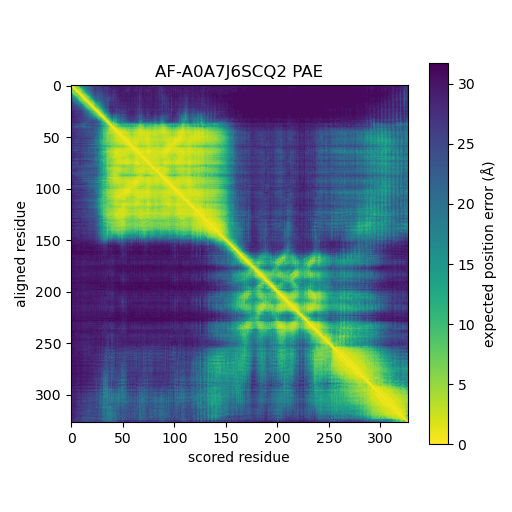0 66.25 253 LEU A N 1
ATOM 1953 C CA . LEU A 1 253 ? -40.062 -10.782 59.889 1.00 66.25 253 LEU A CA 1
ATOM 1954 C C . LEU A 1 253 ? -40.863 -9.538 60.291 1.00 66.25 253 LEU A C 1
ATOM 1956 O O . LEU A 1 253 ? -41.913 -9.252 59.713 1.00 66.25 253 LEU A O 1
ATOM 1960 N N . ASP A 1 254 ? -40.327 -8.755 61.229 1.00 77.00 254 ASP A N 1
ATOM 1961 C CA . ASP A 1 254 ? -40.872 -7.429 61.531 1.00 77.00 254 ASP A CA 1
ATOM 1962 C C . ASP A 1 254 ? -40.721 -6.481 60.326 1.00 77.00 254 ASP A C 1
ATOM 1964 O O . ASP A 1 254 ? -39.753 -6.565 59.564 1.00 77.00 254 ASP A O 1
ATOM 1968 N N . ALA A 1 255 ? -41.647 -5.530 60.178 1.00 77.44 255 ALA A N 1
ATOM 1969 C CA . ALA A 1 255 ? -41.678 -4.593 59.057 1.00 77.44 255 ALA A CA 1
ATOM 1970 C C . ALA A 1 255 ? -40.360 -3.809 58.886 1.00 77.44 255 ALA A C 1
ATOM 1972 O O . ALA A 1 255 ? -39.952 -3.531 57.757 1.00 77.44 255 ALA A O 1
ATOM 1973 N N . THR A 1 256 ? -39.647 -3.506 59.980 1.00 81.00 256 THR A N 1
ATOM 1974 C CA . THR A 1 256 ? -38.337 -2.832 59.915 1.00 81.00 256 THR A CA 1
ATOM 1975 C C . THR A 1 256 ? -37.231 -3.722 59.337 1.00 81.00 256 THR A C 1
ATOM 1977 O O . THR A 1 256 ? -36.320 -3.232 58.666 1.00 81.00 256 THR A O 1
ATOM 1980 N N . GLN A 1 257 ? -37.317 -5.039 59.545 1.00 79.12 257 GLN A N 1
ATOM 1981 C CA . GLN A 1 257 ? -36.347 -6.013 59.044 1.00 79.12 257 GLN A CA 1
ATOM 1982 C C . GLN A 1 257 ? -36.537 -6.277 57.546 1.00 79.12 257 GLN A C 1
ATOM 1984 O O . GLN A 1 257 ? -35.552 -6.460 56.831 1.00 79.12 257 GLN A O 1
ATOM 1989 N N . VAL A 1 258 ? -37.781 -6.237 57.057 1.00 79.62 258 VAL A N 1
ATOM 1990 C CA . VAL A 1 258 ? -38.113 -6.427 55.634 1.00 79.62 258 VAL A CA 1
ATOM 1991 C C . VAL A 1 258 ? -37.466 -5.346 54.760 1.00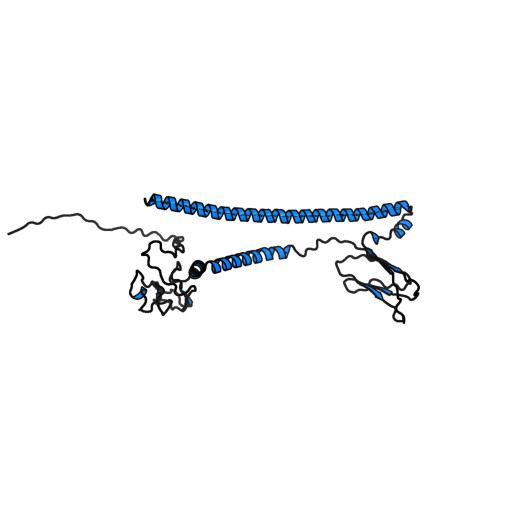 79.62 258 VAL A C 1
ATOM 1993 O O . VAL A 1 258 ? -36.797 -5.676 53.780 1.00 79.62 258 VAL A O 1
ATOM 1996 N N . GLU A 1 259 ? -37.582 -4.067 55.134 1.00 80.50 259 GLU A N 1
ATOM 1997 C CA . GLU A 1 259 ? -36.971 -2.964 54.371 1.00 80.50 259 GLU A CA 1
ATOM 1998 C C . GLU A 1 259 ? -35.433 -2.972 54.442 1.00 80.50 259 GLU A C 1
ATOM 2000 O O . GLU A 1 259 ? -34.763 -2.763 53.428 1.00 80.50 259 GLU A O 1
ATOM 2005 N N . LEU A 1 260 ? -34.838 -3.332 55.589 1.00 84.44 260 LEU A N 1
ATOM 2006 C CA . LEU A 1 260 ? -33.392 -3.589 55.670 1.00 84.44 260 LEU A CA 1
ATOM 2007 C C . LEU A 1 260 ? -32.956 -4.704 54.707 1.00 84.44 260 LEU A C 1
ATOM 2009 O O . LEU A 1 260 ? -31.926 -4.585 54.036 1.00 84.44 260 LEU A O 1
ATOM 2013 N N . HIS A 1 261 ? -33.746 -5.775 54.591 1.00 78.88 261 HIS A N 1
ATOM 2014 C CA . HIS A 1 261 ? -33.439 -6.882 53.692 1.00 78.88 261 HIS A CA 1
ATOM 2015 C C . HIS A 1 261 ? -33.607 -6.504 52.208 1.00 78.88 261 HIS A C 1
ATOM 2017 O O . HIS A 1 261 ? -32.804 -6.937 51.377 1.00 78.88 261 HIS A O 1
ATOM 2023 N N . ARG A 1 262 ? -34.580 -5.643 51.874 1.00 79.94 262 ARG A N 1
ATOM 2024 C CA . ARG A 1 262 ? -34.759 -5.048 50.536 1.00 79.94 262 ARG A CA 1
ATOM 2025 C C . ARG A 1 262 ? -33.564 -4.185 50.134 1.00 79.94 262 ARG A C 1
ATOM 2027 O O . ARG A 1 262 ? -32.968 -4.422 49.081 1.00 79.94 262 ARG A O 1
ATOM 2034 N N . ILE A 1 263 ? -33.139 -3.264 51.001 1.00 85.38 263 ILE A N 1
ATOM 2035 C CA . ILE A 1 263 ? -31.943 -2.430 50.784 1.00 85.38 263 ILE A CA 1
ATOM 2036 C C . ILE A 1 263 ? -30.694 -3.308 50.598 1.00 85.38 263 ILE A C 1
ATOM 2038 O O . ILE A 1 263 ? -29.894 -3.062 49.695 1.00 85.38 263 ILE A O 1
ATOM 2042 N N . GLN A 1 264 ? -30.541 -4.377 51.388 1.00 85.19 264 GLN A N 1
ATOM 2043 C CA . GLN A 1 264 ? -29.421 -5.314 51.254 1.00 85.19 264 GLN A CA 1
ATOM 2044 C C . GLN A 1 264 ? -29.402 -6.049 49.898 1.00 85.19 264 GLN A C 1
ATOM 2046 O O . GLN A 1 264 ? -28.321 -6.289 49.355 1.00 85.19 264 GLN A O 1
ATOM 2051 N N . VAL A 1 265 ? -30.562 -6.420 49.342 1.00 80.81 265 VAL A N 1
ATOM 2052 C CA . VAL A 1 265 ? -30.655 -7.036 48.003 1.00 80.81 265 VAL A CA 1
ATOM 2053 C C . VAL A 1 265 ? -30.260 -6.030 46.920 1.00 80.81 265 VAL A C 1
ATOM 2055 O O . VAL A 1 265 ? -29.403 -6.337 46.091 1.00 80.81 265 VAL A O 1
ATOM 2058 N N . ILE A 1 266 ? -30.803 -4.811 46.976 1.00 79.44 266 ILE A N 1
ATOM 2059 C CA . ILE A 1 266 ? -30.501 -3.732 46.022 1.00 79.44 266 ILE A CA 1
ATOM 2060 C C . ILE A 1 266 ? -28.998 -3.402 46.028 1.00 79.44 266 ILE A C 1
ATOM 2062 O O . ILE A 1 266 ? -28.366 -3.362 44.971 1.00 79.44 266 ILE A O 1
ATOM 2066 N N . LEU A 1 267 ? -28.390 -3.243 47.210 1.00 86.75 267 LEU A N 1
ATOM 2067 C CA . LEU A 1 267 ? -26.960 -2.943 47.337 1.00 86.75 267 LEU A CA 1
ATOM 2068 C C . LEU A 1 267 ? -26.059 -4.044 46.760 1.00 86.75 267 LEU A C 1
ATOM 2070 O O . LEU A 1 267 ? -25.028 -3.720 46.174 1.00 86.75 267 LEU A O 1
ATOM 2074 N N . LYS A 1 268 ? -26.432 -5.327 46.873 1.00 83.75 268 LYS A N 1
ATOM 2075 C CA . LYS A 1 268 ? -25.657 -6.439 46.285 1.00 83.75 268 LYS A CA 1
ATOM 2076 C C . LYS A 1 268 ? -25.628 -6.382 44.754 1.00 83.75 268 LYS A C 1
ATOM 2078 O O . LYS A 1 268 ? -24.577 -6.638 44.164 1.00 83.75 268 LYS A O 1
ATOM 2083 N N . GLU A 1 269 ? -26.731 -5.997 44.115 1.00 79.44 269 GLU A N 1
ATOM 2084 C CA . GLU A 1 269 ? -26.801 -5.910 42.651 1.00 79.44 269 GLU A CA 1
ATOM 2085 C C . GLU A 1 269 ? -26.111 -4.640 42.111 1.00 79.44 269 GLU A C 1
ATOM 2087 O O . GLU A 1 269 ? -25.350 -4.707 41.141 1.00 79.44 269 GLU A O 1
ATOM 2092 N N . TYR A 1 270 ? -26.234 -3.503 42.810 1.00 81.44 270 TYR A N 1
ATOM 2093 C CA . TYR A 1 270 ? -25.402 -2.320 42.539 1.00 81.44 270 TYR A CA 1
ATOM 2094 C C . TYR A 1 270 ? -23.903 -2.620 42.693 1.00 81.44 270 TYR A C 1
ATOM 2096 O O . TYR A 1 270 ? -23.097 -2.170 41.878 1.00 81.44 270 TYR A O 1
ATOM 2104 N N . HIS A 1 271 ? -23.513 -3.409 43.700 1.00 90.25 271 HIS A N 1
ATOM 2105 C CA . HIS A 1 271 ? -22.117 -3.785 43.930 1.00 90.25 271 HIS A CA 1
ATOM 2106 C C . HIS A 1 271 ? -21.551 -4.617 42.768 1.00 90.25 271 HIS A C 1
ATOM 2108 O O . HIS A 1 271 ? -20.500 -4.260 42.235 1.00 90.25 271 HIS A O 1
ATOM 2114 N N . LYS A 1 272 ? -22.268 -5.655 42.303 1.00 83.19 272 LYS A N 1
ATOM 2115 C CA . LYS A 1 272 ? -21.911 -6.382 41.066 1.00 83.19 272 LYS A CA 1
ATOM 2116 C C . LYS A 1 272 ? -21.744 -5.435 39.877 1.00 83.19 272 LYS A C 1
ATOM 2118 O O . LYS A 1 272 ? -20.735 -5.501 39.180 1.00 83.19 272 LYS A O 1
ATOM 2123 N N . THR A 1 273 ? -22.716 -4.546 39.668 1.00 80.75 273 THR A N 1
ATOM 2124 C CA . THR A 1 273 ? -22.741 -3.617 38.528 1.00 80.75 273 THR A CA 1
ATOM 2125 C C . THR A 1 273 ? -21.512 -2.702 38.523 1.00 80.75 273 THR A C 1
ATOM 2127 O O . THR A 1 273 ? -20.862 -2.538 37.492 1.00 80.75 273 THR A O 1
ATOM 2130 N N . LEU A 1 274 ? -21.128 -2.163 39.686 1.00 88.44 274 LEU A N 1
ATOM 2131 C CA . LEU A 1 274 ? -19.927 -1.334 39.841 1.00 88.44 274 LEU A CA 1
ATOM 2132 C C . LEU A 1 274 ? -18.624 -2.109 39.578 1.00 88.44 274 LEU A C 1
ATOM 2134 O O . LEU A 1 274 ? -17.692 -1.553 38.994 1.00 88.44 274 LEU A O 1
ATOM 2138 N N . PHE A 1 275 ? -18.547 -3.382 39.978 1.00 91.00 275 PHE A N 1
ATOM 2139 C CA . PHE A 1 275 ? -17.389 -4.231 39.678 1.00 91.00 275 PHE A CA 1
ATOM 2140 C C . PHE A 1 275 ? -17.287 -4.572 38.185 1.00 91.00 275 PHE A C 1
ATOM 2142 O O . PHE A 1 275 ? -16.200 -4.450 37.620 1.00 91.00 275 PHE A O 1
ATOM 2149 N N . TYR A 1 276 ? -18.405 -4.905 37.530 1.00 82.06 276 TYR A N 1
ATOM 2150 C CA . TYR A 1 276 ? -18.452 -5.155 36.084 1.00 82.06 276 TYR A CA 1
ATOM 2151 C C . TYR A 1 276 ? -18.005 -3.932 35.267 1.00 82.06 276 TYR A C 1
ATOM 2153 O O . TYR A 1 276 ? -17.167 -4.061 34.373 1.00 82.06 276 TYR A O 1
ATOM 2161 N N . MET A 1 277 ? -18.498 -2.733 35.607 1.00 71.69 277 MET A N 1
ATOM 2162 C CA . MET A 1 277 ? -18.079 -1.492 34.939 1.00 71.69 277 MET A CA 1
ATOM 2163 C C . MET A 1 277 ? -16.570 -1.251 35.089 1.00 71.69 277 MET A C 1
ATOM 2165 O O . MET A 1 277 ? -15.888 -1.020 34.094 1.00 71.69 277 MET A O 1
ATOM 2169 N N . ARG A 1 278 ? -16.016 -1.408 36.301 1.00 89.12 278 ARG A N 1
ATOM 2170 C CA . ARG A 1 278 ? -14.569 -1.259 36.546 1.00 89.12 278 ARG A CA 1
ATOM 2171 C C . ARG A 1 278 ? -13.723 -2.239 35.723 1.00 89.12 278 ARG A C 1
ATOM 2173 O O . ARG A 1 278 ? -12.679 -1.853 35.206 1.00 89.12 278 ARG A O 1
ATOM 2180 N N . GLU A 1 279 ? -14.149 -3.494 35.594 1.00 86.94 279 GLU A N 1
ATOM 2181 C CA . GLU A 1 279 ? -13.429 -4.497 34.795 1.00 86.94 279 GLU A CA 1
ATOM 2182 C C . GLU A 1 279 ? -13.548 -4.244 33.279 1.00 86.94 279 GLU A C 1
ATOM 2184 O O . GLU A 1 279 ? -12.651 -4.599 32.508 1.00 86.94 279 GLU A O 1
ATOM 2189 N N . ARG A 1 280 ? -14.639 -3.613 32.830 1.00 82.44 280 ARG A N 1
ATOM 2190 C CA . ARG A 1 280 ? -14.804 -3.157 31.444 1.00 82.44 280 ARG A CA 1
ATOM 2191 C C . ARG A 1 280 ? -13.899 -1.960 31.134 1.00 82.44 280 ARG A C 1
ATOM 2193 O O . ARG A 1 280 ? -13.232 -1.974 30.099 1.00 82.44 280 ARG A O 1
ATOM 2200 N N . ASP A 1 281 ? -13.833 -0.979 32.032 1.00 81.12 281 ASP A N 1
ATOM 2201 C CA . ASP A 1 281 ? -12.963 0.197 31.903 1.00 81.12 281 ASP A CA 1
ATOM 2202 C C . ASP A 1 281 ? -11.482 -0.200 31.865 1.00 81.12 281 ASP A C 1
ATOM 2204 O O . ASP A 1 281 ? -10.735 0.273 31.008 1.00 81.12 281 ASP A O 1
ATOM 2208 N N . GLU A 1 282 ? -11.057 -1.120 32.736 1.00 86.19 282 GLU A N 1
ATOM 2209 C CA . GLU A 1 282 ? -9.678 -1.619 32.762 1.00 86.19 282 GLU A CA 1
ATOM 2210 C C . GLU A 1 282 ? -9.312 -2.352 31.459 1.00 86.19 282 GLU A C 1
ATOM 2212 O O . GLU A 1 282 ? -8.267 -2.079 30.867 1.00 86.19 282 GLU A O 1
ATOM 2217 N N . ARG A 1 283 ? -10.202 -3.205 30.928 1.00 76.75 283 ARG A N 1
ATOM 2218 C CA . ARG A 1 283 ? -10.000 -3.840 29.612 1.00 76.75 283 ARG A CA 1
ATOM 2219 C C . ARG A 1 283 ? -9.897 -2.811 28.481 1.00 76.75 283 ARG A C 1
ATOM 2221 O O . ARG A 1 283 ? -8.981 -2.900 27.665 1.00 76.75 283 ARG A O 1
ATOM 2228 N N . MET A 1 284 ? -10.780 -1.810 28.451 1.00 70.94 284 MET A N 1
ATOM 2229 C CA . MET A 1 284 ? -10.753 -0.738 27.444 1.00 70.94 284 MET A CA 1
ATOM 2230 C C . MET A 1 284 ? -9.485 0.126 27.544 1.00 70.94 284 MET A C 1
ATOM 2232 O O . MET A 1 284 ? -8.927 0.555 26.529 1.00 70.94 284 MET A O 1
ATOM 2236 N N . ARG A 1 285 ? -8.984 0.349 28.763 1.00 83.56 285 ARG A N 1
ATOM 2237 C CA . ARG A 1 285 ? -7.712 1.028 29.005 1.00 83.56 285 ARG A CA 1
ATOM 2238 C C . ARG A 1 285 ? -6.538 0.211 28.468 1.00 83.56 285 ARG A C 1
ATOM 2240 O O . ARG A 1 285 ? -5.719 0.757 27.732 1.00 83.56 285 ARG A O 1
ATOM 2247 N N . GLN A 1 286 ? -6.483 -1.088 28.760 1.00 76.31 286 GLN A N 1
ATOM 2248 C CA . GLN A 1 286 ? -5.402 -1.970 28.308 1.00 76.31 286 GLN A CA 1
ATOM 2249 C C . GLN A 1 286 ? -5.348 -2.117 26.778 1.00 76.31 286 GLN A C 1
ATOM 2251 O O . GLN A 1 286 ? -4.253 -2.083 26.202 1.00 76.31 286 GLN A O 1
ATOM 2256 N N . THR A 1 287 ? -6.489 -2.220 26.084 1.00 70.31 287 THR A N 1
ATOM 2257 C CA . THR A 1 287 ? -6.500 -2.238 24.608 1.00 70.31 287 THR A CA 1
ATOM 2258 C C . THR A 1 287 ? -6.047 -0.899 24.022 1.00 70.31 287 THR A C 1
ATOM 2260 O O . THR A 1 287 ? -5.240 -0.884 23.088 1.00 70.31 287 THR A O 1
ATOM 2263 N N . THR A 1 288 ? -6.462 0.225 24.613 1.00 75.00 288 THR A N 1
ATOM 2264 C CA . THR A 1 288 ? -6.045 1.576 24.196 1.00 75.00 288 THR A CA 1
ATOM 2265 C C . THR A 1 288 ? -4.543 1.805 24.400 1.00 75.00 288 THR A C 1
ATOM 2267 O O . THR A 1 288 ? -3.840 2.221 23.475 1.00 75.00 288 THR A O 1
ATOM 2270 N N . GLU A 1 289 ? -4.023 1.502 25.590 1.00 80.31 289 GLU A N 1
ATOM 2271 C CA . GLU A 1 289 ? -2.626 1.735 25.972 1.00 80.31 289 GLU A CA 1
ATOM 2272 C C . GLU A 1 289 ? -1.666 0.831 25.183 1.00 80.31 289 GLU A C 1
ATOM 2274 O O . GLU A 1 289 ? -0.663 1.302 24.636 1.00 80.31 289 GLU A O 1
ATOM 2279 N N . SER A 1 290 ? -2.008 -0.452 25.017 1.00 76.56 290 SER A N 1
ATOM 2280 C CA . SER A 1 290 ? -1.214 -1.381 24.203 1.00 76.56 290 SER A CA 1
ATOM 2281 C C . SER A 1 290 ? -1.248 -1.046 22.706 1.00 76.56 290 SER A C 1
ATOM 2283 O O . SER A 1 290 ? -0.209 -1.132 22.045 1.00 76.56 290 SER A O 1
ATOM 2285 N N . THR A 1 291 ? -2.387 -0.600 22.162 1.00 75.44 291 THR A N 1
ATOM 2286 C CA . THR A 1 291 ? -2.493 -0.158 20.759 1.00 75.44 291 THR A CA 1
ATOM 2287 C C . THR A 1 291 ? -1.684 1.113 20.515 1.00 75.44 291 THR A C 1
ATOM 2289 O O . THR A 1 291 ? -0.875 1.149 19.587 1.00 75.44 291 THR A O 1
ATOM 2292 N N . SER A 1 292 ? -1.822 2.119 21.384 1.00 77.06 292 SER A N 1
ATOM 2293 C CA . SER A 1 292 ? -1.030 3.354 21.329 1.00 77.06 292 SER A CA 1
ATOM 2294 C C . SER A 1 292 ? 0.474 3.052 21.370 1.00 77.06 292 SER A C 1
ATOM 2296 O O . SER A 1 292 ? 1.227 3.488 20.498 1.00 77.06 292 SER A O 1
ATOM 2298 N N . THR A 1 293 ? 0.905 2.191 22.298 1.00 78.25 293 THR A N 1
ATOM 2299 C CA . THR A 1 293 ? 2.312 1.780 22.442 1.00 78.25 293 THR A CA 1
ATOM 2300 C C . THR A 1 293 ? 2.844 1.090 21.181 1.00 78.25 293 THR A C 1
ATOM 2302 O O . THR A 1 293 ? 3.929 1.426 20.702 1.00 78.25 293 THR A O 1
ATOM 2305 N N . ARG A 1 294 ? 2.077 0.162 20.587 1.00 81.81 294 ARG A N 1
ATOM 2306 C CA . ARG A 1 294 ? 2.443 -0.526 19.331 1.00 81.81 294 ARG A CA 1
ATOM 2307 C C . ARG A 1 294 ? 2.579 0.454 18.159 1.00 81.81 294 ARG A C 1
ATOM 2309 O O . ARG A 1 294 ? 3.547 0.363 17.404 1.00 81.81 294 ARG A O 1
ATOM 2316 N N . LEU A 1 295 ? 1.655 1.410 18.029 1.00 82.56 295 LEU A N 1
ATOM 2317 C CA . LEU A 1 295 ? 1.682 2.437 16.980 1.00 82.56 295 LEU A CA 1
ATOM 2318 C C . LEU A 1 295 ? 2.868 3.401 17.137 1.00 82.56 295 LEU A C 1
ATOM 2320 O O . LEU A 1 295 ? 3.555 3.688 16.155 1.00 82.56 295 LEU A O 1
ATOM 2324 N N . VAL A 1 296 ? 3.158 3.854 18.362 1.00 81.94 296 VAL A N 1
ATOM 2325 C CA . VAL A 1 296 ? 4.319 4.711 18.658 1.00 81.94 296 VAL A CA 1
ATOM 2326 C C . VAL A 1 296 ? 5.628 3.986 18.337 1.00 81.94 296 VAL A C 1
ATOM 2328 O O . VAL A 1 296 ? 6.474 4.546 17.640 1.00 81.94 296 VAL A O 1
ATOM 2331 N N . MET A 1 297 ? 5.780 2.723 18.749 1.00 76.38 297 MET A N 1
ATOM 2332 C CA . MET A 1 297 ? 6.978 1.929 18.443 1.00 76.38 297 MET A CA 1
ATOM 2333 C C . MET A 1 297 ? 7.163 1.705 16.935 1.00 76.38 297 MET A C 1
ATOM 2335 O O . MET A 1 297 ? 8.278 1.833 16.429 1.00 76.38 297 MET A O 1
ATOM 2339 N N . PHE A 1 298 ? 6.083 1.445 16.188 1.00 81.62 298 PHE A N 1
ATOM 2340 C CA . PHE A 1 298 ? 6.145 1.342 14.727 1.00 81.62 298 PHE A CA 1
ATOM 2341 C C . PHE A 1 298 ? 6.528 2.677 14.067 1.00 81.62 298 PHE A C 1
ATOM 2343 O O . PHE A 1 298 ? 7.356 2.697 13.155 1.00 81.62 298 PHE A O 1
ATOM 2350 N N . SER A 1 299 ? 5.987 3.801 14.544 1.00 87.06 299 SER A N 1
ATOM 2351 C CA . SER A 1 299 ? 6.333 5.143 14.052 1.00 87.06 299 SER A CA 1
ATOM 2352 C C . SER A 1 299 ? 7.819 5.467 14.266 1.00 87.06 299 SER A C 1
ATOM 2354 O O . SER A 1 299 ? 8.526 5.821 13.318 1.00 87.06 299 SER A O 1
ATOM 2356 N N . LEU A 1 300 ? 8.329 5.241 15.484 1.00 90.00 300 LEU A N 1
ATOM 2357 C CA . LEU A 1 300 ? 9.738 5.444 15.839 1.00 90.00 300 LEU A CA 1
ATOM 2358 C C . LEU A 1 300 ? 10.682 4.555 15.014 1.00 90.00 300 LEU A C 1
ATOM 2360 O O . LEU A 1 300 ? 11.716 5.031 14.542 1.00 90.00 300 LEU A O 1
ATOM 2364 N N . LEU A 1 301 ? 10.316 3.290 14.783 1.00 89.25 301 LEU A N 1
ATOM 2365 C CA . LEU A 1 301 ? 11.092 2.361 13.958 1.00 89.25 301 LEU A CA 1
ATOM 2366 C C . LEU A 1 301 ? 11.195 2.842 12.502 1.00 89.25 301 LEU A C 1
ATOM 2368 O O . LEU A 1 301 ? 12.289 2.857 11.936 1.00 89.25 301 LEU A O 1
ATOM 2372 N N . ASN A 1 302 ? 10.087 3.289 11.900 1.00 83.25 302 ASN A N 1
ATOM 2373 C CA . ASN A 1 302 ? 10.094 3.813 10.530 1.00 83.25 302 ASN A CA 1
ATOM 2374 C C . ASN A 1 302 ? 10.911 5.111 10.415 1.00 83.25 302 ASN A C 1
ATOM 2376 O O . ASN A 1 302 ? 11.717 5.245 9.491 1.00 83.25 302 ASN A O 1
ATOM 2380 N N . ALA A 1 303 ? 10.774 6.035 11.372 1.00 91.25 303 ALA A N 1
ATOM 2381 C CA . ALA A 1 303 ? 11.596 7.245 11.430 1.00 91.25 303 ALA A CA 1
ATOM 2382 C C . ALA A 1 303 ? 13.096 6.907 11.544 1.00 91.25 303 ALA A C 1
ATOM 2384 O O . ALA A 1 303 ? 13.918 7.461 10.810 1.00 91.25 303 ALA A O 1
ATOM 2385 N N . GLY A 1 304 ? 13.448 5.935 12.394 1.00 94.62 304 GLY A N 1
ATOM 2386 C CA . GLY A 1 304 ? 14.812 5.425 12.540 1.00 94.62 304 GLY A CA 1
ATOM 2387 C C . GLY A 1 304 ? 15.389 4.851 11.241 1.00 94.62 304 GLY A C 1
ATOM 2388 O O . GLY A 1 304 ? 16.527 5.164 10.895 1.00 94.62 304 GLY A O 1
ATOM 2389 N N . ILE A 1 305 ? 14.602 4.083 10.476 1.00 91.94 305 ILE A N 1
ATOM 2390 C CA . ILE A 1 305 ? 15.017 3.554 9.162 1.00 91.94 305 ILE A CA 1
ATOM 2391 C C . ILE A 1 305 ? 15.308 4.689 8.170 1.00 91.94 305 ILE A C 1
ATOM 2393 O O . ILE A 1 305 ? 16.331 4.645 7.485 1.00 91.94 305 ILE A O 1
ATOM 2397 N N . VAL A 1 306 ? 14.457 5.719 8.102 1.00 94.12 306 VAL A N 1
ATOM 2398 C CA . VAL A 1 306 ? 14.658 6.865 7.193 1.00 94.12 306 VAL A CA 1
ATOM 2399 C C . VAL A 1 306 ? 15.920 7.654 7.563 1.00 94.12 306 VAL A C 1
ATOM 2401 O O . VAL A 1 306 ? 16.734 7.955 6.687 1.00 94.12 306 VAL A O 1
ATOM 2404 N N . ILE A 1 307 ? 16.135 7.926 8.854 1.00 95.50 307 ILE A N 1
ATOM 2405 C CA . ILE A 1 307 ? 17.334 8.620 9.356 1.00 95.50 307 ILE A CA 1
ATOM 2406 C C . ILE A 1 307 ? 18.599 7.791 9.081 1.00 95.50 307 ILE A C 1
ATOM 2408 O O . ILE A 1 307 ? 19.594 8.327 8.587 1.00 95.50 307 ILE A O 1
ATOM 2412 N N . ALA A 1 308 ? 18.563 6.478 9.329 1.00 95.12 308 ALA A N 1
ATOM 2413 C CA . ALA A 1 308 ? 19.681 5.579 9.049 1.00 95.12 308 ALA A CA 1
ATOM 2414 C C . ALA A 1 308 ? 20.002 5.504 7.547 1.00 95.12 308 ALA A C 1
ATOM 2416 O O . ALA A 1 308 ? 21.173 5.557 7.166 1.00 95.12 308 ALA A O 1
ATOM 2417 N N . ALA A 1 309 ? 18.985 5.445 6.681 1.00 93.88 309 ALA A N 1
ATOM 2418 C CA . ALA A 1 309 ? 19.163 5.458 5.231 1.00 93.88 309 ALA A CA 1
ATOM 2419 C C . ALA A 1 309 ? 19.801 6.771 4.741 1.00 93.88 309 ALA A C 1
ATOM 2421 O O . ALA A 1 309 ? 20.758 6.727 3.966 1.00 93.88 309 ALA A O 1
ATOM 2422 N N . ALA A 1 310 ? 19.340 7.925 5.235 1.00 94.94 310 ALA A N 1
ATOM 2423 C CA . ALA A 1 310 ? 19.931 9.227 4.919 1.00 94.94 310 ALA A CA 1
ATOM 2424 C C . ALA A 1 310 ? 21.391 9.331 5.407 1.00 94.94 310 ALA A C 1
ATOM 2426 O O . ALA A 1 310 ? 22.276 9.741 4.653 1.00 94.94 310 ALA A O 1
ATOM 2427 N N . GLY A 1 311 ? 21.677 8.882 6.634 1.00 96.38 311 GLY A N 1
ATOM 2428 C CA . GLY A 1 311 ? 23.037 8.828 7.179 1.00 96.38 311 GLY A CA 1
ATOM 2429 C C . GLY A 1 311 ? 23.972 7.933 6.357 1.00 96.38 311 GLY A C 1
ATOM 2430 O O . GLY A 1 311 ? 25.087 8.340 6.021 1.00 96.38 311 GLY A O 1
ATOM 2431 N N . LEU A 1 312 ? 23.508 6.745 5.958 1.00 94.88 312 LEU A N 1
ATOM 2432 C CA . LEU A 1 312 ? 24.253 5.827 5.090 1.00 94.88 312 LEU A CA 1
ATOM 2433 C C . LEU A 1 312 ? 24.511 6.419 3.698 1.00 94.88 312 LEU A C 1
ATOM 2435 O O . LEU A 1 312 ? 25.621 6.277 3.186 1.00 94.88 312 LEU A O 1
ATOM 2439 N N . GLN A 1 313 ? 23.539 7.122 3.107 1.00 89.75 313 GLN A N 1
ATOM 2440 C CA . GLN A 1 313 ? 23.721 7.837 1.838 1.00 89.75 313 GLN A CA 1
ATOM 2441 C C . GLN A 1 313 ? 24.797 8.926 1.960 1.00 89.75 313 GLN A C 1
ATOM 2443 O O . GLN A 1 313 ? 25.726 8.960 1.152 1.00 89.75 313 GLN A O 1
ATOM 2448 N N . ILE A 1 314 ? 24.740 9.768 2.998 1.00 95.19 314 ILE A N 1
ATOM 2449 C CA . ILE A 1 314 ? 25.741 10.822 3.246 1.00 95.19 314 ILE A CA 1
ATOM 2450 C C . ILE A 1 314 ? 27.142 10.216 3.438 1.00 95.19 314 ILE A C 1
ATOM 2452 O O . ILE A 1 314 ? 28.107 10.675 2.823 1.00 95.19 314 ILE A O 1
ATOM 2456 N N . LEU A 1 315 ? 27.270 9.154 4.241 1.00 93.69 315 LEU A N 1
ATOM 2457 C CA . LEU A 1 315 ? 28.543 8.454 4.458 1.00 93.69 315 LEU A CA 1
ATOM 2458 C C . LEU A 1 315 ? 29.080 7.798 3.177 1.00 93.69 315 LEU A C 1
ATOM 2460 O O . LEU A 1 315 ? 30.289 7.841 2.928 1.00 93.69 315 LEU A O 1
ATOM 2464 N N . TYR A 1 316 ? 28.199 7.222 2.354 1.00 93.62 316 TYR A N 1
ATOM 2465 C CA . TYR A 1 316 ? 28.546 6.654 1.053 1.00 93.62 316 TYR A CA 1
ATOM 2466 C C . TYR A 1 316 ? 29.078 7.730 0.101 1.00 93.62 316 TYR A C 1
ATOM 2468 O O . TYR A 1 316 ? 30.180 7.572 -0.428 1.00 93.62 316 TYR A O 1
ATOM 2476 N N . TYR A 1 317 ? 28.361 8.848 -0.061 1.00 92.06 317 TYR A N 1
ATOM 2477 C CA . TYR A 1 317 ? 28.794 9.942 -0.931 1.00 92.06 317 TYR A CA 1
ATOM 2478 C C . TYR A 1 317 ? 30.120 10.548 -0.465 1.00 92.06 317 TYR A C 1
ATOM 2480 O O . TYR A 1 317 ? 31.032 10.680 -1.282 1.00 92.06 317 TYR A O 1
ATOM 2488 N N . ARG A 1 318 ? 30.300 10.823 0.838 1.00 89.19 318 ARG A N 1
ATOM 2489 C CA . ARG A 1 318 ? 31.588 11.320 1.361 1.00 89.19 318 ARG A CA 1
ATOM 2490 C C . ARG A 1 318 ? 32.732 10.346 1.046 1.00 89.19 318 ARG A C 1
ATOM 2492 O O . ARG A 1 318 ? 33.725 10.760 0.454 1.00 89.19 318 ARG A O 1
ATOM 2499 N N . ARG A 1 319 ? 32.575 9.041 1.320 1.00 88.50 319 ARG A N 1
ATOM 2500 C CA . ARG A 1 319 ? 33.585 8.022 0.954 1.00 88.50 319 ARG A CA 1
ATOM 2501 C C . ARG A 1 319 ? 33.844 7.940 -0.554 1.00 88.50 319 ARG A C 1
ATOM 2503 O O . ARG A 1 319 ? 34.988 7.708 -0.943 1.00 88.50 319 ARG A O 1
ATOM 2510 N N . TYR A 1 320 ? 32.822 8.107 -1.390 1.00 90.94 320 TYR A N 1
ATOM 2511 C CA . TYR A 1 320 ? 32.947 8.076 -2.848 1.00 90.94 320 TYR A CA 1
ATOM 2512 C C . TYR A 1 320 ? 33.762 9.266 -3.378 1.00 90.94 320 TYR A C 1
ATOM 2514 O O . TYR A 1 320 ? 34.716 9.055 -4.130 1.00 90.94 320 TYR A O 1
ATOM 2522 N N . PHE A 1 321 ? 33.455 10.491 -2.937 1.00 89.25 321 PHE A N 1
ATOM 2523 C CA . PHE A 1 321 ? 34.190 11.693 -3.347 1.00 89.25 321 PHE A CA 1
ATOM 2524 C C . PHE A 1 321 ? 35.645 11.679 -2.859 1.00 89.25 321 PHE A C 1
ATOM 2526 O O . PHE A 1 321 ? 36.547 11.860 -3.678 1.00 89.25 321 PHE A O 1
ATOM 2533 N N . THR A 1 322 ? 35.904 11.340 -1.587 1.00 83.44 322 THR A N 1
ATOM 2534 C CA . THR A 1 322 ? 37.279 11.236 -1.059 1.00 83.44 322 THR A CA 1
ATOM 2535 C C . THR A 1 322 ? 38.099 10.161 -1.785 1.00 83.44 322 THR A C 1
ATOM 2537 O O . THR A 1 322 ? 39.273 10.376 -2.079 1.00 83.44 322 THR A O 1
ATOM 2540 N N . ARG A 1 323 ? 37.501 9.014 -2.149 1.00 83.62 323 ARG A N 1
ATOM 2541 C CA . ARG A 1 323 ? 38.201 7.972 -2.931 1.00 83.62 323 ARG A CA 1
ATOM 2542 C C . ARG A 1 323 ? 38.515 8.385 -4.371 1.00 83.62 323 ARG A C 1
ATOM 2544 O O . ARG A 1 323 ? 39.440 7.820 -4.950 1.00 83.62 323 ARG A O 1
ATOM 2551 N N . LYS A 1 324 ? 37.771 9.333 -4.949 1.00 85.19 324 LYS A N 1
ATOM 2552 C CA . LYS A 1 324 ? 38.002 9.850 -6.309 1.00 85.19 324 LYS A CA 1
ATOM 2553 C C . LYS A 1 324 ? 38.794 11.163 -6.370 1.00 85.19 324 LYS A C 1
ATOM 2555 O O . LYS A 1 324 ? 39.087 11.594 -7.478 1.00 85.19 324 LYS A O 1
ATOM 2560 N N . LYS A 1 325 ? 39.169 11.764 -5.230 1.00 72.75 325 LYS A N 1
ATOM 2561 C CA . LYS A 1 325 ? 39.897 13.050 -5.151 1.00 72.75 325 LYS A CA 1
ATOM 2562 C C . LYS A 1 325 ? 39.235 14.176 -5.965 1.00 72.75 325 LYS A C 1
ATOM 2564 O O . LYS A 1 325 ? 39.897 14.882 -6.717 1.00 72.75 325 LYS A O 1
ATOM 2569 N N . MET A 1 326 ? 37.912 14.297 -5.843 1.00 64.56 326 MET A N 1
ATOM 2570 C CA . MET A 1 326 ? 37.134 15.412 -6.422 1.00 64.56 326 MET A CA 1
ATOM 2571 C C . MET A 1 326 ? 36.727 16.451 -5.356 1.00 64.56 326 MET A C 1
ATOM 2573 O O . MET A 1 326 ? 35.970 17.373 -5.645 1.00 64.56 326 MET A O 1
ATOM 2577 N N . ILE A 1 327 ? 37.229 16.250 -4.131 1.00 52.94 327 ILE A N 1
ATOM 2578 C CA . ILE A 1 327 ? 37.305 17.129 -2.957 1.00 52.94 327 ILE A CA 1
ATOM 2579 C C . ILE A 1 327 ? 38.653 16.787 -2.304 1.00 52.94 327 ILE A C 1
ATOM 2581 O O . ILE A 1 327 ? 38.976 15.569 -2.316 1.00 52.94 327 ILE A O 1
#

Organism: Perkinsus olseni (NCBI:txid32597)

pLDDT: mean 70.71, std 20.37, range [26.42, 96.62]

Solvent-accessible surface area (backbone atoms only — not comparable to full-atom values): 19718 Å² total; per-residue (Å²): 134,84,89,85,93,82,90,82,88,87,88,81,82,89,86,82,86,79,82,78,72,95,54,98,77,73,66,75,79,76,68,66,89,76,85,69,77,90,47,97,83,61,73,80,48,42,66,62,38,60,49,67,41,81,44,76,48,52,48,77,45,81,43,47,34,38,41,36,33,67,29,85,53,67,61,29,62,59,71,74,21,48,18,60,73,50,42,76,86,28,53,55,42,79,46,65,38,91,63,59,48,79,46,49,28,39,27,34,54,60,22,76,63,58,63,37,54,75,64,36,25,52,59,53,39,30,72,78,36,52,69,62,35,50,54,49,53,51,52,53,52,50,56,50,52,50,62,57,49,52,68,54,53,77,72,73,66,88,72,78,81,85,67,90,70,66,36,22,46,21,40,38,40,48,56,86,82,70,88,65,65,42,35,48,38,40,30,45,77,88,66,47,76,77,52,79,51,88,42,70,58,51,79,50,70,56,73,49,88,72,96,64,82,70,47,81,45,83,40,78,45,97,83,60,93,63,84,73,93,60,76,51,77,47,80,32,55,43,75,74,35,57,68,60,71,63,51,32,72,71,70,72,52,56,75,75,55,48,55,54,52,50,53,53,52,46,52,52,54,52,49,53,52,55,52,52,53,52,56,49,52,52,52,55,47,53,55,50,53,52,50,51,51,53,51,50,54,52,50,53,52,53,54,49,50,53,52,49,51,51,53,50,49,53,53,47,52,53,54,52,38,58,75,67,63,81,101

Sequence (327 aa):
MLSSAVQKSGRRALPNTVAATRGLFAASAPRFTWTEIWWEHDPTPKVAQYRPYVCTVESGKVYWWCACGESKTQPWVDGHCKCSKREGGFRPRRWEPEHSGVRLFCGCKSCFSSPTWNGGCFTKWMQSNPAGGMVYCFAAAFCFGTVVNAKTLSTEEATPSLIDLVVRPGVEYDMLGSGMPLNLYEVGVDGVLVAEHDRKMVKASATIAEDGPYWICIGLSRNAMRVPSDVLLDLRYGGDAADFTQLANKDHLDATQVELHRIQVILKEYHKTLFYMRERDERMRQTTESTSTRLVMFSLLNAGIVIAAAGLQILYYRRYFTRKKMI

Nearest PDB structures (foldseek):
  3tbn-assembly1_A  TM=8.836E-01  e=2.525E-07  Paramagnetospirillum magneticum AMB-1
  6avj-assembly3_C  TM=8.950E-01  e=1.168E-06  Homo sapiens
  8b6h-assembly1_EF  TM=5.345E-01  e=1.246E-07  Tetrahymena thermophila SB210
  7tl6-assembly2_B  TM=5.611E-01  e=1.703E+00  Mus musculus
  4mxw-assembly2_D  TM=1.857E-01  e=1.514E+00  Homo sapiens

Radius of gyration: 44.37 Å; Cα contacts (8 Å, |Δi|>4): 368; chains: 1; bounding box: 144×38×112 Å